Protein AF-A0A2W5Q1P0-F1 (afdb_monomer_lite)

Structure (mmCIF, N/CA/C/O backbone):
data_AF-A0A2W5Q1P0-F1
#
_entry.id   AF-A0A2W5Q1P0-F1
#
loop_
_atom_site.group_PDB
_atom_site.id
_atom_site.type_symbol
_atom_site.label_atom_id
_atom_site.label_alt_id
_atom_site.label_comp_id
_atom_site.label_asym_id
_atom_site.label_entity_id
_atom_site.label_seq_id
_atom_site.pdbx_PDB_ins_code
_atom_site.Cartn_x
_atom_site.Cartn_y
_atom_site.Cartn_z
_atom_site.occupancy
_atom_site.B_iso_or_equiv
_atom_site.auth_seq_id
_atom_site.auth_comp_id
_atom_site.auth_asym_id
_atom_site.auth_atom_id
_atom_site.pdbx_PDB_model_num
ATOM 1 N N . MET A 1 1 ? 20.334 -23.040 -29.587 1.00 63.19 1 MET A N 1
ATOM 2 C CA . MET A 1 1 ? 20.021 -21.808 -28.823 1.00 63.19 1 MET A CA 1
ATOM 3 C C . MET A 1 1 ? 21.221 -21.490 -27.947 1.00 63.19 1 MET A C 1
ATOM 5 O O . MET A 1 1 ? 21.899 -22.436 -27.563 1.00 63.19 1 MET A O 1
ATOM 9 N N . ASP A 1 2 ? 21.494 -20.220 -27.635 1.00 86.88 2 ASP A N 1
ATOM 10 C CA . ASP A 1 2 ? 22.466 -19.892 -26.579 1.00 86.88 2 ASP A CA 1
ATOM 11 C C . ASP A 1 2 ? 21.913 -20.345 -25.214 1.00 86.88 2 ASP A C 1
ATOM 13 O O . ASP A 1 2 ? 20.702 -20.318 -24.974 1.00 86.88 2 ASP A O 1
ATOM 17 N N . VAL A 1 3 ? 22.805 -20.753 -24.315 1.00 86.06 3 VAL A N 1
ATOM 18 C CA . VAL A 1 3 ? 22.493 -21.183 -22.946 1.00 86.06 3 VAL A CA 1
ATOM 19 C C . VAL A 1 3 ? 21.769 -20.065 -22.189 1.00 86.06 3 VAL A C 1
ATOM 21 O O . VAL A 1 3 ? 20.791 -20.323 -21.488 1.00 86.06 3 VAL A O 1
ATOM 24 N N . LYS A 1 4 ? 22.169 -18.802 -22.404 1.00 83.62 4 LYS A N 1
ATOM 25 C CA . LYS A 1 4 ? 21.506 -17.622 -21.819 1.00 83.62 4 LYS A CA 1
ATOM 26 C C . LYS A 1 4 ? 20.065 -17.471 -22.305 1.00 83.62 4 LYS A C 1
ATOM 28 O O . LYS A 1 4 ? 19.186 -17.164 -21.507 1.00 83.62 4 LYS A O 1
ATOM 33 N N . THR A 1 5 ? 19.805 -17.733 -23.588 1.00 86.56 5 THR A N 1
ATOM 34 C CA . THR A 1 5 ? 18.449 -17.734 -24.160 1.00 86.56 5 THR A CA 1
ATOM 35 C C . THR A 1 5 ? 17.591 -18.850 -23.559 1.00 86.56 5 THR A C 1
ATOM 37 O O . THR A 1 5 ? 16.416 -18.629 -23.279 1.00 86.56 5 THR A O 1
ATOM 40 N N . GLY A 1 6 ? 18.175 -20.028 -23.310 1.00 90.88 6 GLY A N 1
ATOM 41 C CA . GLY A 1 6 ? 17.503 -21.124 -22.604 1.00 90.88 6 GLY A CA 1
ATOM 42 C C . GLY A 1 6 ? 17.075 -20.732 -21.186 1.00 90.88 6 GLY A C 1
ATOM 43 O O . GLY A 1 6 ? 15.902 -20.867 -20.840 1.00 90.88 6 GLY A O 1
ATOM 44 N N . PHE A 1 7 ? 17.996 -20.171 -20.394 1.00 91.00 7 PHE A N 1
ATOM 45 C CA . PHE A 1 7 ? 17.685 -19.668 -19.050 1.00 91.00 7 PHE A CA 1
ATOM 46 C C . PHE A 1 7 ? 16.670 -18.518 -19.060 1.00 91.00 7 PHE A C 1
ATOM 48 O O . PHE A 1 7 ? 15.772 -18.508 -18.223 1.00 91.00 7 PHE A O 1
ATOM 55 N N . PHE A 1 8 ? 16.757 -17.591 -20.020 1.00 91.94 8 PHE A N 1
ATOM 56 C CA . PHE A 1 8 ? 15.789 -16.502 -20.166 1.00 91.94 8 PHE A CA 1
ATOM 57 C C . PHE A 1 8 ? 14.359 -17.037 -20.320 1.00 91.94 8 PHE A C 1
ATOM 59 O O . PHE A 1 8 ? 13.494 -16.681 -19.524 1.00 91.94 8 PHE A O 1
ATOM 66 N N . TYR A 1 9 ? 14.117 -17.946 -21.272 1.00 92.75 9 TYR A N 1
ATOM 67 C CA . TYR A 1 9 ? 12.781 -18.521 -21.457 1.00 92.75 9 TYR A CA 1
ATOM 68 C C . TYR A 1 9 ? 12.323 -19.344 -20.247 1.00 92.75 9 TYR A C 1
ATOM 70 O O . TYR A 1 9 ? 11.159 -19.238 -19.863 1.00 92.75 9 TYR A O 1
ATOM 78 N N . LEU A 1 10 ? 13.218 -20.108 -19.607 1.00 94.50 10 LEU A N 1
ATOM 79 C CA . LEU A 1 10 ? 12.902 -20.855 -18.386 1.00 94.50 10 LEU A CA 1
ATOM 80 C C . LEU A 1 10 ? 12.407 -19.923 -17.268 1.00 94.50 10 LEU A C 1
ATOM 82 O O . LEU A 1 10 ? 11.304 -20.115 -16.753 1.00 94.50 10 LEU A O 1
ATOM 86 N N . PHE A 1 11 ? 13.181 -18.889 -16.928 1.00 93.50 11 PHE A N 1
ATOM 87 C CA . PHE A 1 11 ? 12.814 -17.940 -15.876 1.00 93.50 11 PHE A CA 1
ATOM 88 C C . PHE A 1 11 ? 11.554 -17.146 -16.245 1.00 93.50 11 PHE A C 1
ATOM 90 O O . PHE A 1 11 ? 10.693 -16.951 -15.391 1.00 93.50 11 PHE A O 1
ATOM 97 N N . SER A 1 12 ? 11.382 -16.744 -17.512 1.00 92.44 12 SER A N 1
ATOM 98 C CA . SER A 1 12 ? 10.169 -16.057 -17.978 1.00 92.44 12 SER A CA 1
ATOM 99 C C . SER A 1 12 ? 8.909 -16.922 -17.869 1.00 92.44 12 SER A C 1
ATOM 101 O O . SER A 1 12 ? 7.874 -16.422 -17.431 1.00 92.44 12 SER A O 1
ATOM 103 N N . VAL A 1 13 ? 8.971 -18.215 -18.210 1.00 96.12 13 VAL A N 1
ATOM 104 C CA . VAL A 1 13 ? 7.826 -19.135 -18.073 1.00 96.12 13 VAL A CA 1
ATOM 105 C C . VAL A 1 13 ? 7.463 -19.344 -16.600 1.00 96.12 13 VAL A C 1
ATOM 107 O O . VAL A 1 13 ? 6.285 -19.262 -16.246 1.00 96.12 13 VAL A O 1
ATOM 110 N N . VAL A 1 14 ? 8.454 -19.542 -15.722 1.00 96.69 14 VAL A N 1
ATOM 111 C CA . VAL A 1 14 ? 8.213 -19.681 -14.273 1.00 96.69 14 VAL A CA 1
ATOM 112 C C . VAL A 1 14 ? 7.676 -18.375 -13.672 1.00 96.69 14 VAL A C 1
ATOM 114 O O . VAL A 1 14 ? 6.768 -18.425 -12.845 1.00 96.69 14 VAL A O 1
ATOM 117 N N . LEU A 1 15 ? 8.159 -17.209 -14.118 1.00 94.81 15 LEU A N 1
ATOM 118 C CA . LEU A 1 15 ? 7.670 -15.889 -13.698 1.00 94.81 15 LEU A CA 1
ATOM 119 C C . LEU A 1 15 ? 6.199 -15.681 -14.082 1.00 94.81 15 LEU A C 1
ATOM 121 O O . LEU A 1 15 ? 5.402 -15.292 -13.231 1.00 94.81 15 LEU A O 1
ATOM 125 N N . LEU A 1 16 ? 5.822 -15.975 -15.332 1.00 94.75 16 LEU A N 1
ATOM 126 C CA . LEU A 1 16 ? 4.437 -15.852 -15.802 1.00 94.75 16 LEU A CA 1
ATOM 127 C C . LEU A 1 16 ? 3.496 -16.815 -15.064 1.00 94.75 16 LEU A C 1
ATOM 129 O O . LEU A 1 16 ? 2.418 -16.408 -14.627 1.00 94.75 16 LEU A O 1
ATOM 133 N N . PHE A 1 17 ? 3.919 -18.067 -14.857 1.00 95.88 17 PHE A N 1
ATOM 134 C CA . PHE A 1 17 ? 3.173 -19.034 -14.048 1.00 95.88 17 PHE A CA 1
ATOM 135 C C . PHE A 1 17 ? 2.996 -18.549 -12.602 1.00 95.88 17 PHE A C 1
ATOM 137 O O . PHE A 1 17 ? 1.886 -18.588 -12.069 1.00 95.88 17 PHE A O 1
ATOM 144 N N . ALA A 1 18 ? 4.065 -18.051 -11.977 1.00 95.19 18 ALA A N 1
ATOM 145 C CA . ALA A 1 18 ? 4.029 -17.521 -10.622 1.00 95.19 18 ALA A CA 1
ATOM 146 C C . ALA A 1 18 ? 3.073 -16.321 -10.517 1.00 95.19 18 ALA A C 1
ATOM 148 O O . ALA A 1 18 ? 2.164 -16.350 -9.693 1.00 95.19 18 ALA A O 1
ATOM 149 N N . ALA A 1 19 ? 3.190 -15.325 -11.401 1.00 93.62 19 ALA A N 1
ATOM 150 C CA . ALA A 1 19 ? 2.313 -14.151 -11.435 1.00 93.62 19 ALA A CA 1
ATOM 151 C C . ALA A 1 19 ? 0.826 -14.521 -11.618 1.00 93.62 19 ALA A C 1
ATOM 153 O O . ALA A 1 19 ? -0.036 -14.018 -10.896 1.00 93.62 19 ALA A O 1
ATOM 154 N N . PHE A 1 20 ? 0.515 -15.466 -12.512 1.00 93.38 20 PHE A N 1
ATOM 155 C CA . PHE A 1 20 ? -0.842 -16.003 -12.667 1.00 93.38 20 PHE A CA 1
ATOM 156 C C . PHE A 1 20 ? -1.343 -16.703 -11.390 1.00 93.38 20 PHE A C 1
ATOM 158 O O . PHE A 1 20 ? -2.510 -16.566 -11.003 1.00 93.38 20 PHE A O 1
ATOM 165 N N . ARG A 1 21 ? -0.464 -17.431 -10.693 1.00 92.12 21 ARG A N 1
ATOM 166 C CA . ARG A 1 21 ? -0.780 -18.120 -9.434 1.00 92.12 21 ARG A CA 1
ATOM 167 C C . ARG A 1 21 ? -0.941 -17.185 -8.234 1.00 92.12 21 ARG A C 1
ATOM 169 O O . ARG A 1 21 ? -1.738 -17.520 -7.362 1.00 92.12 21 ARG A O 1
ATOM 176 N N . VAL A 1 22 ? -0.306 -16.007 -8.212 1.00 92.56 22 VAL A N 1
ATOM 177 C CA . VAL A 1 22 ? -0.589 -14.952 -7.212 1.00 92.56 22 VAL A CA 1
ATOM 178 C C . VAL A 1 22 ? -2.067 -14.555 -7.261 1.00 92.56 22 VAL A C 1
ATOM 180 O O . VAL A 1 22 ? -2.744 -14.558 -6.238 1.00 92.56 22 VAL A O 1
ATOM 183 N N . ILE A 1 23 ? -2.586 -14.264 -8.458 1.00 88.38 23 ILE A N 1
ATOM 184 C CA . ILE A 1 23 ? -3.954 -13.754 -8.652 1.00 88.38 23 ILE A CA 1
ATOM 185 C C . ILE A 1 23 ? -5.007 -14.859 -8.444 1.00 88.38 23 ILE A C 1
ATOM 187 O O . ILE A 1 23 ? -6.082 -14.615 -7.890 1.00 88.38 23 ILE A O 1
ATOM 191 N N . THR A 1 24 ? -4.706 -16.088 -8.878 1.00 86.75 24 THR A N 1
ATOM 192 C CA . THR A 1 24 ? -5.651 -17.223 -8.849 1.00 86.75 24 THR A CA 1
ATOM 193 C C . THR A 1 24 ? -5.635 -18.045 -7.556 1.00 86.75 24 THR A C 1
ATOM 195 O O . THR A 1 24 ? -6.496 -18.910 -7.374 1.00 86.75 24 THR A O 1
ATOM 198 N N . ALA A 1 25 ? -4.708 -17.788 -6.628 1.00 87.19 25 ALA A N 1
ATOM 199 C CA . ALA A 1 25 ? -4.701 -18.433 -5.316 1.00 87.19 25 ALA A CA 1
ATOM 200 C C . ALA A 1 25 ? -5.979 -18.129 -4.499 1.00 87.19 25 ALA A C 1
ATOM 202 O O . ALA A 1 25 ? -6.625 -17.087 -4.654 1.00 87.19 25 ALA A O 1
ATOM 203 N N . ARG A 1 26 ? -6.355 -19.060 -3.611 1.00 82.88 26 ARG A N 1
ATOM 204 C CA . ARG A 1 26 ? -7.436 -18.876 -2.621 1.00 82.88 26 ARG A CA 1
ATOM 205 C C . ARG A 1 26 ? -6.889 -18.511 -1.244 1.00 82.88 26 ARG A C 1
ATOM 207 O O . ARG A 1 26 ? -7.309 -17.516 -0.676 1.00 82.88 26 ARG A O 1
ATOM 214 N N . ASN A 1 27 ? -5.911 -19.272 -0.755 1.00 85.50 27 ASN A N 1
ATOM 215 C CA . ASN A 1 27 ? -5.189 -18.956 0.474 1.00 85.50 27 ASN A CA 1
ATOM 216 C C . ASN A 1 27 ? -4.192 -17.797 0.213 1.00 85.50 27 ASN A C 1
ATOM 218 O O . ASN A 1 27 ? -3.387 -17.913 -0.722 1.00 85.50 27 ASN A O 1
ATOM 222 N N . PRO A 1 28 ? -4.205 -16.709 1.011 1.00 87.56 28 PRO A N 1
ATOM 223 C CA . PRO A 1 28 ? -3.326 -15.562 0.797 1.00 87.56 28 PRO A CA 1
ATOM 224 C C . PRO A 1 28 ? -1.844 -15.890 1.042 1.00 87.56 28 PRO A C 1
ATOM 226 O O . PRO A 1 28 ? -0.995 -15.380 0.317 1.00 87.56 28 PRO A O 1
ATOM 229 N N . VAL A 1 29 ? -1.506 -16.806 1.959 1.00 89.75 29 VAL A N 1
ATOM 230 C CA . VAL A 1 29 ? -0.121 -17.269 2.180 1.00 89.75 29 VAL A CA 1
ATOM 231 C C . VAL A 1 29 ? 0.447 -17.892 0.901 1.00 89.75 29 VAL A C 1
ATOM 233 O O . VAL A 1 29 ? 1.579 -17.607 0.516 1.00 89.75 29 VAL A O 1
ATOM 236 N N . HIS A 1 30 ? -0.347 -18.687 0.173 1.00 90.06 30 HIS A N 1
ATOM 237 C CA . HIS A 1 30 ? 0.081 -19.222 -1.123 1.00 90.06 30 HIS A CA 1
ATOM 238 C C . HIS A 1 30 ? 0.265 -18.122 -2.177 1.00 90.06 30 HIS A C 1
ATOM 240 O O . HIS A 1 30 ? 1.216 -18.198 -2.952 1.00 90.06 30 HIS A O 1
ATOM 246 N N . ALA A 1 31 ? -0.581 -17.085 -2.193 1.00 90.56 31 ALA A N 1
ATOM 247 C CA . ALA A 1 31 ? -0.390 -15.937 -3.082 1.00 90.56 31 ALA A CA 1
ATOM 248 C C . ALA A 1 31 ? 0.955 -15.233 -2.813 1.00 90.56 31 ALA A C 1
ATOM 250 O O . ALA A 1 31 ? 1.693 -14.945 -3.753 1.00 90.56 31 ALA A O 1
ATOM 251 N N . VAL A 1 32 ? 1.319 -15.038 -1.539 1.00 91.56 32 VAL A N 1
ATOM 252 C CA . VAL A 1 32 ? 2.606 -14.443 -1.132 1.00 91.56 32 VAL A CA 1
ATOM 253 C C . VAL A 1 32 ? 3.796 -15.326 -1.520 1.00 91.56 32 VAL A C 1
ATOM 255 O O . VAL A 1 32 ? 4.790 -14.815 -2.031 1.00 91.56 32 VAL A O 1
ATOM 258 N N . LEU A 1 33 ? 3.694 -16.650 -1.367 1.00 92.62 33 LEU A N 1
ATOM 259 C CA . LEU A 1 33 ? 4.751 -17.582 -1.787 1.00 92.62 33 LEU A CA 1
ATOM 260 C C . LEU A 1 33 ? 4.956 -17.593 -3.314 1.00 92.62 33 LEU A C 1
ATOM 262 O O . LEU A 1 33 ? 6.095 -17.634 -3.780 1.00 92.62 33 LEU A O 1
ATOM 266 N N . TYR A 1 34 ? 3.887 -17.485 -4.111 1.00 94.50 34 TYR A N 1
ATOM 267 C CA . TYR A 1 34 ? 4.022 -17.311 -5.562 1.00 94.50 34 TYR A CA 1
ATOM 268 C C . TYR A 1 34 ? 4.575 -15.926 -5.941 1.00 94.50 34 TYR A C 1
ATOM 270 O O . TYR A 1 34 ? 5.326 -15.822 -6.907 1.00 94.50 34 TYR A O 1
ATOM 278 N N . LEU A 1 35 ? 4.281 -14.874 -5.171 1.00 93.06 35 LEU A N 1
ATOM 279 C CA . LEU A 1 35 ? 4.831 -13.533 -5.398 1.00 93.06 35 LEU A CA 1
ATOM 280 C C . LEU A 1 35 ? 6.339 -13.489 -5.094 1.00 93.06 35 LEU A C 1
ATOM 282 O O . LEU A 1 35 ? 7.117 -12.937 -5.870 1.00 93.06 35 LEU A O 1
ATOM 286 N N . MET A 1 36 ? 6.759 -14.160 -4.019 1.00 94.25 36 MET A N 1
ATOM 287 C CA . MET A 1 36 ? 8.161 -14.415 -3.684 1.00 94.25 36 MET A CA 1
ATOM 288 C C . MET A 1 36 ? 8.877 -15.168 -4.823 1.00 94.25 36 MET A C 1
ATOM 290 O O . MET A 1 36 ? 9.940 -14.742 -5.277 1.00 94.25 36 MET A O 1
ATOM 294 N N . LEU A 1 37 ? 8.268 -16.226 -5.372 1.00 94.81 37 LEU A N 1
ATOM 295 C CA . LEU A 1 37 ? 8.815 -16.923 -6.542 1.00 94.81 37 LEU A CA 1
ATOM 296 C C . LEU A 1 37 ? 8.944 -15.993 -7.765 1.00 94.81 37 LEU A C 1
ATOM 298 O O . LEU A 1 37 ? 9.990 -15.989 -8.412 1.00 94.81 37 LEU A O 1
ATOM 302 N N . ALA A 1 38 ? 7.929 -15.174 -8.058 1.00 94.94 38 ALA A N 1
ATOM 303 C CA . ALA A 1 38 ? 7.949 -14.241 -9.187 1.00 94.94 38 ALA A CA 1
ATOM 304 C C . ALA A 1 38 ? 9.081 -13.201 -9.075 1.00 94.94 38 ALA A C 1
ATOM 306 O O . ALA A 1 38 ? 9.814 -12.996 -10.044 1.00 94.94 38 ALA A O 1
ATOM 307 N N . PHE A 1 39 ? 9.289 -12.602 -7.895 1.00 94.31 39 PHE A N 1
ATOM 308 C CA . PHE A 1 39 ? 10.410 -11.680 -7.658 1.00 94.31 39 PHE A CA 1
ATOM 309 C C . PHE A 1 39 ? 11.779 -12.366 -7.770 1.00 94.31 39 PHE A C 1
ATOM 311 O O . PHE A 1 39 ? 12.711 -11.781 -8.321 1.00 94.31 39 PHE A O 1
ATOM 318 N N . SER A 1 40 ? 11.901 -13.620 -7.319 1.00 94.44 40 SER A N 1
ATOM 319 C CA . SER A 1 40 ? 13.122 -14.416 -7.498 1.00 94.44 40 SER A CA 1
ATOM 320 C C . SER A 1 40 ? 13.441 -14.660 -8.983 1.00 94.44 40 SER A C 1
ATOM 322 O O . SER A 1 40 ? 14.583 -14.466 -9.401 1.00 94.44 40 SER A O 1
ATOM 324 N N . GLN A 1 41 ? 12.440 -14.997 -9.808 1.00 95.56 41 GLN A N 1
ATOM 325 C CA . GLN A 1 41 ? 12.645 -15.140 -11.257 1.00 95.56 41 GLN A CA 1
ATOM 326 C C . GLN A 1 41 ? 12.958 -13.799 -11.937 1.00 95.56 41 GLN A C 1
ATOM 328 O O . GLN A 1 41 ? 13.806 -13.748 -12.825 1.00 95.56 41 GLN A O 1
ATOM 333 N N . ALA A 1 42 ? 12.325 -1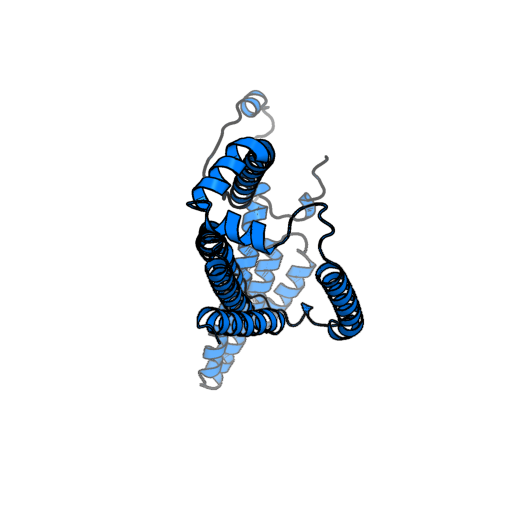2.701 -11.508 1.00 93.69 42 ALA A N 1
ATOM 334 C CA . ALA A 1 42 ? 12.608 -11.366 -12.036 1.00 93.69 42 ALA A CA 1
ATOM 335 C C . ALA A 1 42 ? 14.066 -10.947 -11.776 1.00 93.69 42 ALA A C 1
ATOM 337 O O . ALA A 1 42 ? 14.737 -10.472 -12.691 1.00 93.69 42 ALA A O 1
ATOM 338 N N . ALA A 1 43 ? 14.592 -11.210 -10.574 1.00 93.12 43 ALA A N 1
ATOM 339 C CA . ALA A 1 43 ? 16.002 -10.989 -10.256 1.00 93.12 43 ALA A CA 1
ATOM 340 C C . ALA A 1 43 ? 16.941 -11.842 -11.132 1.00 93.12 43 ALA A C 1
ATOM 342 O O . ALA A 1 43 ? 17.954 -11.336 -11.613 1.00 93.12 43 ALA A O 1
ATOM 343 N N . ALA A 1 44 ? 16.591 -13.104 -11.406 1.00 91.31 44 ALA A N 1
ATOM 344 C CA . ALA A 1 44 ? 17.369 -13.966 -12.299 1.00 91.31 44 ALA A CA 1
ATOM 345 C C . ALA A 1 44 ? 17.390 -13.445 -13.754 1.00 91.31 44 ALA A C 1
ATOM 347 O O . ALA A 1 44 ? 18.444 -13.432 -14.391 1.00 91.31 44 ALA A O 1
ATOM 348 N N . VAL A 1 45 ? 16.261 -12.935 -14.263 1.00 89.19 45 VAL A N 1
ATOM 349 C CA . VAL A 1 45 ? 16.189 -12.268 -15.579 1.00 89.19 45 VAL A CA 1
ATOM 350 C C . VAL A 1 45 ? 17.016 -10.975 -15.596 1.00 89.19 45 VAL A C 1
ATOM 352 O O . VAL A 1 45 ? 17.745 -10.732 -16.554 1.00 89.19 45 VAL A O 1
ATOM 355 N N . TRP A 1 46 ? 16.973 -10.162 -14.538 1.00 88.31 46 TRP A N 1
ATOM 356 C CA . TRP A 1 46 ? 17.797 -8.950 -14.426 1.00 88.31 46 TRP A CA 1
ATOM 357 C C . TRP A 1 46 ? 19.302 -9.258 -14.377 1.00 88.31 46 TRP A C 1
ATOM 359 O O . TRP A 1 46 ? 20.093 -8.537 -14.985 1.00 88.31 46 TRP A O 1
ATOM 369 N N . LEU A 1 47 ? 19.705 -10.361 -13.740 1.00 87.19 47 LEU A N 1
ATOM 370 C CA . LEU A 1 47 ? 21.092 -10.833 -13.734 1.00 87.19 47 LEU A CA 1
ATOM 371 C C . LEU A 1 47 ? 21.546 -11.241 -15.150 1.00 87.19 47 LEU A C 1
ATOM 373 O O . LEU A 1 47 ? 22.606 -10.805 -15.597 1.00 87.19 47 LEU A O 1
ATOM 377 N N . LEU A 1 48 ? 20.713 -11.966 -15.913 1.00 84.81 48 LEU A N 1
ATOM 378 C CA . LEU A 1 48 ? 20.980 -12.264 -17.334 1.00 84.81 48 LEU A CA 1
ATOM 379 C C . LEU A 1 48 ? 21.151 -10.995 -18.195 1.00 84.81 48 LEU A C 1
ATOM 381 O O . LEU A 1 48 ? 21.924 -11.007 -19.153 1.00 84.81 48 LEU A O 1
ATOM 385 N N . LEU A 1 49 ? 20.475 -9.899 -17.836 1.00 83.75 49 LEU A N 1
ATOM 386 C CA . LEU A 1 49 ? 20.584 -8.581 -18.477 1.00 83.75 49 LEU A CA 1
ATOM 387 C C . LEU A 1 49 ? 21.769 -7.729 -17.963 1.00 83.75 49 LEU A C 1
ATOM 389 O O . LEU A 1 49 ? 21.861 -6.553 -18.309 1.00 83.75 49 LEU A O 1
ATOM 393 N N . LYS A 1 50 ? 22.680 -8.289 -17.149 1.00 81.94 50 LYS A N 1
ATOM 394 C CA . LYS A 1 50 ? 23.794 -7.585 -16.469 1.00 81.94 50 LYS A CA 1
ATOM 395 C C . LYS A 1 50 ? 23.365 -6.456 -15.512 1.00 81.94 50 LYS A C 1
ATOM 397 O O . LYS A 1 50 ? 24.180 -5.614 -15.125 1.00 81.94 50 LYS A O 1
ATOM 402 N N . ALA A 1 51 ? 22.109 -6.435 -15.068 1.00 82.50 51 ALA A N 1
ATOM 403 C CA . ALA A 1 51 ? 21.608 -5.489 -14.068 1.00 82.50 51 ALA A CA 1
ATOM 404 C C . ALA A 1 51 ? 21.928 -5.966 -12.633 1.00 82.50 51 ALA A C 1
ATOM 406 O O . ALA A 1 51 ? 21.056 -6.021 -11.770 1.00 82.50 51 ALA A O 1
ATOM 407 N N . GLU A 1 52 ? 23.190 -6.340 -12.391 1.00 84.88 52 GLU A N 1
ATOM 408 C CA . GLU A 1 52 ? 23.674 -7.064 -11.202 1.00 84.88 52 GLU A CA 1
ATOM 409 C C . GLU A 1 52 ? 23.251 -6.408 -9.880 1.00 84.88 52 GLU A C 1
ATOM 411 O O . GLU A 1 52 ? 22.655 -7.059 -9.022 1.00 84.88 52 GLU A O 1
ATOM 416 N N . PHE A 1 53 ? 23.495 -5.100 -9.734 1.00 85.75 53 PHE A N 1
ATOM 417 C CA . PHE A 1 53 ? 23.134 -4.352 -8.528 1.00 85.75 53 PHE A CA 1
ATOM 418 C C . PHE A 1 53 ? 21.619 -4.334 -8.286 1.00 85.75 53 PHE A C 1
ATOM 420 O O . PHE A 1 53 ? 21.176 -4.566 -7.163 1.00 85.75 53 PHE A O 1
ATOM 427 N N . LEU A 1 54 ? 20.815 -4.117 -9.336 1.00 85.81 54 LEU A N 1
ATOM 428 C CA . LEU A 1 54 ? 19.352 -4.109 -9.231 1.00 85.81 54 LEU A CA 1
ATOM 429 C C . LEU A 1 54 ? 18.809 -5.504 -8.904 1.00 85.81 54 LEU A C 1
ATOM 431 O O . LEU A 1 54 ? 17.895 -5.617 -8.093 1.00 85.81 54 LEU A O 1
ATOM 435 N N . ALA A 1 55 ? 19.373 -6.563 -9.491 1.00 88.19 55 ALA A N 1
ATOM 436 C CA . ALA A 1 55 ? 18.991 -7.944 -9.202 1.00 88.19 55 ALA A CA 1
ATOM 437 C C . ALA A 1 55 ? 19.243 -8.303 -7.726 1.00 88.19 55 ALA A C 1
ATOM 439 O O . ALA A 1 55 ? 18.361 -8.848 -7.060 1.00 88.19 55 ALA A O 1
ATOM 440 N N . ILE A 1 56 ? 20.412 -7.938 -7.189 1.00 90.38 56 ILE A N 1
ATOM 441 C CA . ILE A 1 56 ? 20.759 -8.161 -5.778 1.00 90.38 56 ILE A CA 1
ATOM 442 C C . ILE A 1 56 ? 19.882 -7.299 -4.855 1.00 90.38 56 ILE A C 1
ATOM 444 O O . ILE A 1 56 ? 19.365 -7.806 -3.861 1.00 90.38 56 ILE A O 1
ATOM 448 N N . ALA A 1 57 ? 19.652 -6.025 -5.191 1.00 89.38 57 ALA A N 1
ATOM 449 C CA . ALA A 1 57 ? 18.793 -5.131 -4.414 1.00 89.38 57 ALA A CA 1
ATOM 450 C C . ALA A 1 57 ? 17.320 -5.586 -4.396 1.00 89.38 57 ALA A C 1
ATOM 452 O O . ALA A 1 57 ? 16.662 -5.486 -3.360 1.00 89.38 57 ALA A O 1
ATOM 453 N N . LEU A 1 58 ? 16.812 -6.138 -5.504 1.00 91.19 58 LEU A N 1
ATOM 454 C CA . LEU A 1 58 ? 15.472 -6.722 -5.589 1.00 91.19 58 LEU A CA 1
ATOM 455 C C . LEU A 1 58 ? 15.327 -7.915 -4.630 1.00 91.19 58 LEU A C 1
ATOM 457 O O . LEU A 1 58 ? 14.340 -8.001 -3.900 1.00 91.19 58 LEU A O 1
ATOM 461 N N . VAL A 1 59 ? 16.331 -8.796 -4.563 1.00 92.56 59 VAL A N 1
ATOM 462 C CA . VAL A 1 59 ? 16.339 -9.903 -3.593 1.00 92.56 59 VAL A CA 1
ATOM 463 C C . VAL A 1 59 ? 16.458 -9.379 -2.158 1.00 92.56 59 VAL A C 1
ATOM 465 O O . VAL A 1 59 ? 15.653 -9.744 -1.308 1.00 92.56 59 VAL A O 1
ATOM 468 N N . LEU A 1 60 ? 17.413 -8.496 -1.864 1.00 92.56 60 LEU A N 1
ATOM 469 C CA . LEU A 1 60 ? 17.663 -8.038 -0.494 1.00 92.56 60 LEU A CA 1
ATOM 470 C C . LEU A 1 60 ? 16.478 -7.243 0.080 1.00 92.56 60 LEU A C 1
ATOM 472 O O . LEU A 1 60 ? 16.028 -7.522 1.191 1.00 92.56 60 LEU A O 1
ATOM 476 N N . VAL A 1 61 ? 15.949 -6.274 -0.673 1.00 92.62 61 VAL A N 1
ATOM 477 C CA . VAL A 1 61 ? 14.914 -5.353 -0.179 1.00 92.62 61 VAL A CA 1
ATOM 478 C C . VAL A 1 61 ? 13.513 -5.940 -0.344 1.00 92.62 61 VAL A C 1
ATOM 480 O O . VAL A 1 61 ? 12.787 -6.058 0.644 1.00 92.62 61 VAL A O 1
ATOM 483 N N . TYR A 1 62 ? 13.115 -6.336 -1.558 1.00 90.19 62 TYR A N 1
ATOM 484 C CA . TYR A 1 62 ? 11.752 -6.833 -1.777 1.00 90.19 62 TYR A CA 1
ATOM 485 C C . TYR A 1 62 ? 11.584 -8.244 -1.218 1.00 90.19 62 TYR A C 1
ATOM 487 O O . TYR A 1 62 ? 10.685 -8.456 -0.408 1.00 90.19 62 TYR A O 1
ATOM 495 N N . LEU A 1 63 ? 12.445 -9.196 -1.594 1.00 89.69 63 LEU A N 1
ATOM 496 C CA . LEU A 1 63 ? 12.318 -10.581 -1.122 1.00 89.69 63 LEU A CA 1
ATOM 497 C C . LEU A 1 63 ? 12.624 -10.709 0.379 1.00 89.69 63 LEU A C 1
ATOM 499 O O . LEU A 1 63 ? 11.876 -11.369 1.095 1.00 89.69 63 LEU A O 1
ATOM 503 N N . GLY A 1 64 ? 13.704 -10.070 0.840 1.00 87.94 64 GLY A N 1
ATOM 504 C CA . GLY A 1 64 ? 14.200 -10.174 2.212 1.00 87.94 64 GLY A CA 1
ATOM 505 C C . GLY A 1 64 ? 13.396 -9.377 3.239 1.00 87.94 64 GLY A C 1
ATOM 506 O O . GLY A 1 64 ? 12.986 -9.941 4.249 1.00 87.94 64 GLY A O 1
ATOM 507 N N . ALA A 1 65 ? 13.154 -8.082 3.007 1.00 87.94 65 ALA A N 1
ATOM 508 C CA . ALA A 1 65 ? 12.457 -7.236 3.981 1.00 87.94 65 ALA A CA 1
ATOM 509 C C . ALA A 1 65 ? 10.938 -7.179 3.741 1.00 87.94 65 ALA A C 1
ATOM 511 O O . ALA A 1 65 ? 10.154 -7.511 4.632 1.00 87.94 65 ALA A O 1
ATOM 512 N N . VAL A 1 66 ? 10.504 -6.772 2.542 1.00 91.56 66 VAL A N 1
ATOM 513 C CA . VAL A 1 66 ? 9.085 -6.454 2.288 1.00 91.56 66 VAL A CA 1
ATOM 514 C C . VAL A 1 66 ? 8.211 -7.711 2.238 1.00 91.56 66 VAL A C 1
ATOM 516 O O . VAL A 1 66 ? 7.174 -7.756 2.897 1.00 91.56 66 VAL A O 1
ATOM 519 N N . MET A 1 67 ? 8.615 -8.752 1.503 1.00 88.88 67 MET A N 1
ATOM 520 C CA . MET A 1 67 ? 7.830 -9.989 1.379 1.00 88.88 67 MET A CA 1
ATOM 521 C C . MET A 1 67 ? 7.795 -10.801 2.679 1.00 88.88 67 MET A C 1
ATOM 523 O O . MET A 1 67 ? 6.770 -11.413 2.967 1.00 88.88 67 MET A O 1
ATOM 527 N N . VAL A 1 68 ? 8.854 -10.773 3.497 1.00 89.38 68 VAL A N 1
ATOM 528 C CA . VAL A 1 68 ? 8.857 -11.427 4.819 1.00 89.38 68 VAL A CA 1
ATOM 529 C C . VAL A 1 68 ? 7.939 -10.694 5.799 1.00 89.38 68 VAL A C 1
ATOM 531 O O . VAL A 1 68 ? 7.133 -11.342 6.466 1.00 89.38 68 VAL A O 1
ATOM 534 N N . LEU A 1 69 ? 7.977 -9.355 5.843 1.00 86.19 69 LEU A N 1
ATOM 535 C CA . LEU A 1 69 ? 7.018 -8.562 6.623 1.00 86.19 69 LEU A CA 1
ATOM 536 C C . LEU A 1 69 ? 5.573 -8.856 6.190 1.00 86.19 69 LEU A C 1
ATOM 538 O O . LEU A 1 69 ? 4.699 -9.061 7.032 1.00 86.19 69 LEU A O 1
ATOM 542 N N . PHE A 1 70 ? 5.327 -8.918 4.881 1.00 81.31 70 PHE A N 1
ATOM 543 C CA . PHE A 1 70 ? 4.003 -9.206 4.337 1.00 81.31 70 PHE A CA 1
ATOM 544 C C . PHE A 1 70 ? 3.542 -10.639 4.660 1.00 81.31 70 PHE A C 1
ATOM 546 O O . PHE A 1 70 ? 2.378 -10.832 4.998 1.00 81.31 70 PHE A O 1
ATOM 553 N N . LEU A 1 71 ? 4.447 -11.627 4.655 1.00 84.88 71 LEU A N 1
ATOM 554 C CA . LEU A 1 71 ? 4.168 -12.996 5.107 1.00 84.88 71 LEU A CA 1
ATOM 555 C C . LEU A 1 71 ? 3.782 -13.018 6.593 1.00 84.88 71 LEU A C 1
ATOM 557 O O . LEU A 1 71 ? 2.753 -13.599 6.927 1.00 84.88 71 LEU A O 1
ATOM 561 N N . PHE A 1 72 ? 4.527 -12.337 7.474 1.00 86.62 72 PHE A N 1
ATOM 562 C CA . PHE A 1 72 ? 4.161 -12.224 8.893 1.00 86.62 72 PHE A CA 1
ATOM 563 C C . PHE A 1 72 ? 2.767 -11.613 9.091 1.00 86.62 72 PHE A C 1
ATOM 565 O O . PHE A 1 72 ? 1.973 -12.152 9.858 1.00 86.62 72 PHE A O 1
ATOM 572 N N . VAL A 1 73 ? 2.438 -10.529 8.379 1.00 85.56 73 VAL A N 1
ATOM 573 C CA . VAL A 1 73 ? 1.114 -9.886 8.462 1.00 85.56 73 VAL A CA 1
ATOM 574 C C . VAL A 1 73 ? 0.005 -10.812 7.949 1.00 85.56 73 VAL A C 1
ATOM 576 O O . VAL A 1 73 ? -1.008 -10.972 8.624 1.00 85.56 73 VAL A O 1
ATOM 579 N N . VAL A 1 74 ? 0.203 -11.466 6.802 1.00 84.69 74 VAL A N 1
ATOM 580 C CA . VAL A 1 74 ? -0.769 -12.392 6.186 1.00 84.69 74 VAL A CA 1
ATOM 581 C C . VAL A 1 74 ? -0.922 -13.710 6.960 1.00 84.69 74 VAL A C 1
ATOM 583 O O . VAL A 1 74 ? -1.949 -14.366 6.844 1.00 84.69 74 VAL A O 1
ATOM 586 N N . MET A 1 75 ? 0.070 -14.105 7.759 1.00 84.81 75 MET A N 1
ATOM 587 C CA . MET A 1 75 ? -0.009 -15.279 8.637 1.00 84.81 75 MET A CA 1
ATOM 588 C C . MET A 1 75 ? -0.600 -14.946 10.018 1.00 84.81 75 MET A C 1
ATOM 590 O O . MET A 1 75 ? -1.176 -15.818 10.662 1.00 84.81 75 MET A O 1
ATOM 594 N N . MET A 1 76 ? -0.472 -13.697 10.479 1.00 79.50 76 MET A N 1
ATOM 595 C CA . MET A 1 76 ? -1.079 -13.208 11.725 1.00 79.50 76 MET A CA 1
ATOM 596 C C . MET A 1 76 ? -2.557 -12.810 11.549 1.00 79.50 76 MET A C 1
ATOM 598 O O . MET A 1 76 ? -3.311 -12.809 12.519 1.00 79.50 76 MET A O 1
ATOM 602 N N . LEU A 1 77 ? -2.971 -12.461 10.327 1.00 74.56 77 LEU A N 1
ATOM 603 C CA . LEU A 1 77 ? -4.347 -12.110 9.975 1.00 74.56 77 LEU A CA 1
ATOM 604 C C . LEU A 1 77 ? -4.971 -13.224 9.125 1.00 74.56 77 LEU A C 1
ATOM 606 O O . LEU A 1 77 ? -4.635 -13.361 7.950 1.00 74.56 77 LEU A O 1
ATOM 610 N N . ASP A 1 78 ? -5.916 -13.981 9.685 1.00 68.50 78 ASP A N 1
ATOM 611 C CA . ASP A 1 78 ? -6.678 -14.980 8.923 1.00 68.50 78 ASP A CA 1
ATOM 612 C C . ASP A 1 78 ? -7.712 -14.292 8.008 1.00 68.50 78 ASP A C 1
ATOM 614 O O . ASP A 1 78 ? -8.846 -13.990 8.388 1.00 68.50 78 ASP A O 1
ATOM 618 N N . LEU A 1 79 ? -7.268 -13.939 6.798 1.00 66.50 79 LEU A N 1
ATOM 619 C CA . LEU A 1 79 ? -8.042 -13.172 5.824 1.00 66.50 79 LEU A CA 1
ATOM 620 C C . LEU A 1 79 ? -8.903 -14.089 4.944 1.00 66.50 79 LEU A C 1
ATOM 622 O O . LEU A 1 79 ? -8.460 -14.566 3.896 1.00 66.50 79 LEU A O 1
ATOM 626 N N . ASN A 1 80 ? -10.173 -14.265 5.315 1.00 67.06 80 ASN A N 1
ATOM 627 C CA . ASN A 1 80 ? -11.162 -14.911 4.450 1.00 67.06 80 ASN A CA 1
ATOM 628 C C . ASN A 1 80 ? -11.531 -14.003 3.254 1.00 67.06 80 ASN A C 1
ATOM 630 O O . ASN A 1 80 ? -12.251 -13.013 3.398 1.00 67.06 80 ASN A O 1
ATOM 634 N N . ILE A 1 81 ? -11.036 -14.357 2.063 1.00 66.31 81 ILE A N 1
ATOM 635 C CA . ILE A 1 81 ? -11.178 -13.576 0.819 1.00 66.31 81 ILE A CA 1
ATOM 636 C C . ILE A 1 81 ? -12.446 -13.940 0.015 1.00 66.31 81 ILE A C 1
ATOM 638 O O . ILE A 1 81 ? -12.746 -13.295 -0.992 1.00 66.31 81 ILE A O 1
ATOM 642 N N . ASP A 1 82 ? -13.204 -14.968 0.408 1.00 66.81 82 ASP A N 1
ATOM 643 C CA . ASP A 1 82 ? -14.310 -15.479 -0.418 1.00 66.81 82 ASP A CA 1
ATOM 644 C C . ASP A 1 82 ? -15.535 -14.542 -0.422 1.00 66.81 82 ASP A C 1
ATOM 646 O O . ASP A 1 82 ? -16.287 -14.501 -1.399 1.00 66.81 82 ASP A O 1
ATOM 650 N N . SER A 1 83 ? -15.688 -13.699 0.606 1.00 64.06 83 SER A N 1
ATOM 651 C CA . SER A 1 83 ? -16.655 -12.590 0.626 1.00 64.06 83 SER A CA 1
ATOM 652 C C . SER A 1 83 ? -16.295 -11.485 -0.380 1.00 64.06 83 SER A C 1
ATOM 654 O O . SER A 1 83 ? -17.156 -11.017 -1.124 1.00 64.06 83 SER A O 1
ATOM 656 N N . LEU A 1 84 ? -15.011 -11.119 -0.471 1.00 61.28 84 LEU A N 1
ATOM 657 C CA . LEU A 1 84 ? -14.496 -10.055 -1.347 1.00 61.28 84 LEU A CA 1
ATOM 658 C C . LEU A 1 84 ? -14.539 -10.412 -2.843 1.00 61.28 84 LEU A C 1
ATOM 660 O O . LEU A 1 84 ? -14.438 -9.528 -3.692 1.00 61.28 84 LEU A O 1
ATOM 664 N N . ARG A 1 85 ? -14.686 -11.697 -3.190 1.00 64.31 85 ARG A N 1
ATOM 665 C CA . ARG A 1 85 ? -14.774 -12.167 -4.585 1.00 64.31 85 ARG A CA 1
ATOM 666 C C . ARG A 1 85 ? -16.196 -12.163 -5.160 1.00 64.31 85 ARG A C 1
ATOM 668 O O . ARG A 1 85 ? -16.359 -12.386 -6.365 1.00 64.31 85 ARG A O 1
ATOM 675 N N . GLN A 1 86 ? -17.222 -11.879 -4.356 1.00 64.00 86 GLN A N 1
ATOM 676 C CA . GLN A 1 86 ? -18.602 -11.791 -4.838 1.00 64.00 86 GLN A CA 1
ATOM 677 C C . GLN A 1 86 ? -18.752 -10.635 -5.845 1.00 64.00 86 GLN A C 1
ATOM 679 O O . GLN A 1 86 ? -18.424 -9.488 -5.564 1.00 64.00 86 GLN A O 1
ATOM 684 N N . GLY A 1 87 ? -19.216 -10.945 -7.060 1.00 68.38 87 GLY A N 1
ATOM 685 C CA . GLY A 1 87 ? -19.357 -9.966 -8.148 1.00 68.38 87 GLY A CA 1
ATOM 686 C C . GLY A 1 87 ? -18.108 -9.727 -9.015 1.00 68.38 87 GLY A C 1
ATOM 687 O O . GLY A 1 87 ? -18.216 -9.012 -10.013 1.00 68.38 87 GLY A O 1
ATOM 688 N N . PHE A 1 88 ? -16.957 -10.356 -8.732 1.00 69.00 88 PHE A N 1
ATOM 689 C CA . PHE A 1 88 ? -15.743 -10.225 -9.562 1.00 69.00 88 PHE A CA 1
ATOM 690 C C . PHE A 1 88 ? -15.993 -10.602 -11.035 1.00 69.00 88 PHE A C 1
ATOM 692 O O . PHE A 1 88 ? -15.686 -9.835 -11.948 1.00 69.00 88 PHE A O 1
ATOM 699 N N . TRP A 1 89 ? -16.650 -11.743 -11.273 1.00 73.94 89 TRP A N 1
ATOM 700 C CA . TRP A 1 89 ? -16.964 -12.249 -12.617 1.00 73.94 89 TRP A CA 1
ATOM 701 C C . TRP A 1 89 ? -17.859 -11.318 -13.453 1.00 73.94 89 TRP A C 1
ATOM 703 O O . TRP A 1 89 ? -17.800 -11.371 -14.677 1.00 73.94 89 TRP A O 1
ATOM 713 N N . LYS A 1 90 ? -18.635 -10.423 -12.822 1.00 81.12 90 LYS A N 1
ATOM 714 C CA . LYS A 1 90 ? -19.442 -9.412 -13.530 1.00 81.12 90 LYS A CA 1
ATOM 715 C C . LYS A 1 90 ? -18.576 -8.300 -14.140 1.00 81.12 90 LYS A C 1
ATOM 717 O O . LYS A 1 90 ? -18.954 -7.719 -15.151 1.00 81.12 90 LYS A O 1
ATOM 722 N N . HIS A 1 91 ? -17.417 -8.024 -13.543 1.00 80.44 91 HIS A N 1
ATOM 723 C CA . HIS A 1 91 ? -16.484 -6.973 -13.964 1.00 80.44 91 HIS A CA 1
ATOM 724 C C . HIS A 1 91 ? -15.310 -7.517 -14.795 1.00 80.44 91 HIS A C 1
ATOM 726 O O . HIS A 1 91 ? -14.697 -6.769 -15.556 1.00 80.44 91 HIS A O 1
ATOM 732 N N . PHE A 1 92 ? -15.038 -8.824 -14.708 1.00 84.50 92 PHE A N 1
ATOM 733 C CA . PHE A 1 92 ? -14.008 -9.520 -15.482 1.00 84.50 92 PHE A CA 1
ATOM 734 C C . PHE A 1 92 ? -13.983 -9.194 -16.993 1.00 84.50 92 PHE A C 1
ATOM 736 O O . PHE A 1 92 ? -12.896 -8.877 -17.472 1.00 84.50 92 PHE A O 1
ATOM 743 N N . PRO A 1 93 ? -15.096 -9.199 -17.764 1.00 86.06 93 PRO A N 1
ATOM 744 C CA . PRO A 1 93 ? -15.027 -8.906 -19.201 1.00 86.06 93 PRO A CA 1
ATOM 745 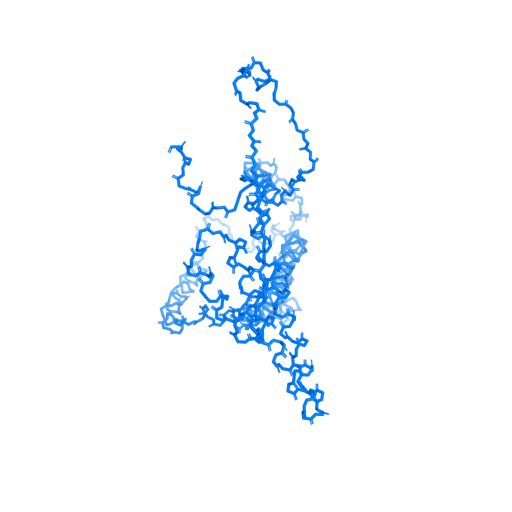C C . PRO A 1 93 ? -14.575 -7.468 -19.508 1.00 86.06 93 PRO A C 1
ATOM 747 O O . PRO A 1 93 ? -13.845 -7.254 -20.473 1.00 86.06 93 PRO A O 1
ATOM 750 N N . LEU A 1 94 ? -14.939 -6.492 -18.668 1.00 87.62 94 LEU A N 1
ATOM 751 C CA . LEU A 1 94 ? -14.478 -5.107 -18.806 1.00 87.62 94 LEU A CA 1
ATOM 752 C C . LEU A 1 94 ? -12.987 -4.983 -18.456 1.00 87.62 94 LEU A C 1
ATOM 754 O O . LEU A 1 94 ? -12.230 -4.358 -19.194 1.00 87.62 94 LEU A O 1
ATOM 758 N N . ALA A 1 95 ? -12.552 -5.626 -17.369 1.00 84.25 95 ALA A N 1
ATOM 759 C CA . ALA A 1 95 ? -11.146 -5.655 -16.967 1.00 84.25 95 ALA A CA 1
ATOM 760 C C . ALA A 1 95 ? -10.253 -6.355 -18.011 1.00 84.25 95 ALA A C 1
ATOM 762 O O . ALA A 1 95 ? -9.149 -5.890 -18.287 1.00 84.25 95 ALA A O 1
ATOM 763 N N . ALA A 1 96 ? -10.742 -7.434 -18.630 1.00 89.31 96 ALA A N 1
ATOM 764 C CA . ALA A 1 96 ? -10.053 -8.134 -19.710 1.00 89.31 96 ALA A CA 1
ATOM 765 C C . ALA A 1 96 ? -9.924 -7.260 -20.969 1.00 89.31 96 ALA A C 1
ATOM 767 O O . ALA A 1 96 ? -8.843 -7.196 -21.548 1.00 89.31 96 ALA A O 1
ATOM 768 N N . LEU A 1 97 ? -10.984 -6.539 -21.358 1.00 93.19 97 LEU A N 1
ATOM 769 C CA . LEU A 1 97 ? -10.947 -5.597 -22.483 1.00 93.19 97 LEU A CA 1
ATOM 770 C C . LEU A 1 97 ? -9.917 -4.484 -22.241 1.00 93.19 97 LEU A C 1
ATOM 772 O O . LEU A 1 97 ? -9.069 -4.246 -23.098 1.00 93.19 97 LEU A O 1
ATOM 776 N N . ILE A 1 98 ? -9.931 -3.859 -21.059 1.00 93.50 98 ILE A N 1
ATOM 777 C CA . ILE A 1 98 ? -8.951 -2.829 -20.672 1.00 93.50 98 ILE A CA 1
ATOM 778 C C . ILE A 1 98 ? -7.522 -3.396 -20.697 1.00 93.50 98 ILE A C 1
ATOM 780 O O . ILE A 1 98 ? -6.621 -2.769 -21.250 1.00 93.50 98 ILE A O 1
ATOM 784 N N . GLY A 1 99 ? -7.313 -4.607 -20.168 1.00 89.19 99 GLY A N 1
ATOM 785 C CA . GLY A 1 99 ? -6.014 -5.284 -20.201 1.00 89.19 99 GLY A CA 1
ATOM 786 C C . GLY A 1 99 ? -5.504 -5.561 -21.621 1.00 89.19 99 GLY A C 1
ATOM 787 O O . GLY A 1 99 ? -4.316 -5.385 -21.881 1.00 89.19 99 GLY A O 1
ATOM 788 N N . VAL A 1 100 ? -6.388 -5.933 -22.553 1.00 93.56 100 VAL A N 1
ATOM 789 C CA . VAL A 1 100 ? -6.042 -6.120 -23.974 1.00 93.56 100 VAL A CA 1
ATOM 790 C C . VAL A 1 100 ? -5.699 -4.790 -24.648 1.00 93.56 100 VAL A C 1
ATOM 792 O O . VAL A 1 100 ? -4.714 -4.739 -25.379 1.00 93.56 100 VAL A O 1
ATOM 795 N N . VAL A 1 101 ? -6.440 -3.709 -24.379 1.00 95.50 101 VAL A N 1
ATOM 796 C CA . VAL A 1 101 ? -6.120 -2.371 -24.914 1.00 95.50 101 VAL A CA 1
ATOM 797 C C . VAL A 1 101 ? -4.735 -1.919 -24.445 1.00 95.50 101 VAL A C 1
ATOM 799 O O . VAL A 1 101 ? -3.894 -1.603 -25.280 1.00 95.50 101 VAL A O 1
ATOM 802 N N . ILE A 1 102 ? -4.448 -1.997 -23.141 1.00 92.62 102 ILE A N 1
ATOM 803 C CA . ILE A 1 102 ? -3.133 -1.635 -22.582 1.00 92.62 102 ILE A CA 1
ATOM 804 C C . ILE A 1 102 ? -2.018 -2.519 -23.168 1.00 92.62 102 ILE A C 1
ATOM 806 O O . ILE A 1 102 ? -0.937 -2.026 -23.486 1.00 92.62 102 ILE A O 1
ATOM 810 N N . ALA A 1 103 ? -2.262 -3.821 -23.358 1.00 89.94 103 ALA A N 1
ATOM 811 C CA . ALA A 1 103 ? -1.288 -4.717 -23.980 1.00 89.94 103 ALA A CA 1
ATOM 812 C C . ALA A 1 103 ? -1.000 -4.353 -25.449 1.00 89.94 103 ALA A C 1
ATOM 814 O O . ALA A 1 103 ? 0.152 -4.432 -25.878 1.00 89.94 103 ALA A O 1
ATOM 815 N N . LEU A 1 104 ? -2.014 -3.922 -26.209 1.00 92.12 104 LEU A N 1
ATOM 816 C CA . LEU A 1 104 ? -1.862 -3.461 -27.592 1.00 92.12 104 LEU A CA 1
ATOM 817 C C . LEU A 1 104 ? -1.159 -2.098 -27.676 1.00 92.12 104 LEU A C 1
ATOM 819 O O . LEU A 1 104 ? -0.296 -1.927 -28.533 1.00 92.12 104 LEU A O 1
ATOM 823 N N . GLU A 1 105 ? -1.454 -1.161 -26.772 1.00 89.88 105 GLU A N 1
ATOM 824 C CA . GLU A 1 105 ? -0.736 0.119 -26.672 1.00 89.88 105 GLU A CA 1
ATOM 825 C C . GLU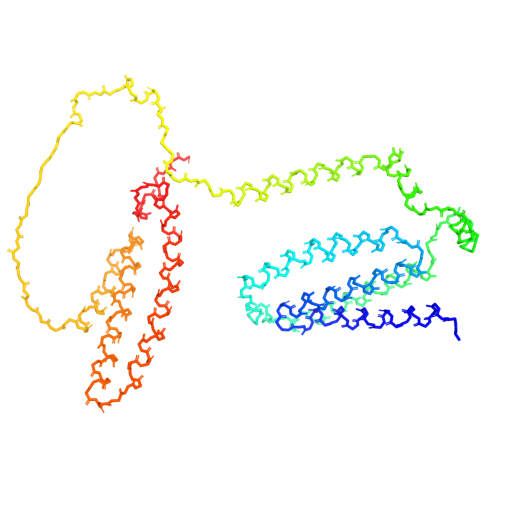 A 1 105 ? 0.745 -0.098 -26.340 1.00 89.88 105 GLU A C 1
ATOM 827 O O . GLU A 1 105 ? 1.620 0.423 -27.033 1.00 89.88 105 GLU A O 1
ATOM 832 N N . MET A 1 106 ? 1.048 -0.938 -25.344 1.00 85.81 106 MET A N 1
ATOM 833 C CA . MET A 1 106 ? 2.426 -1.295 -24.993 1.00 85.81 106 MET A CA 1
ATOM 834 C C . MET A 1 106 ? 3.143 -2.015 -26.143 1.00 85.81 106 MET A C 1
ATOM 836 O O . MET A 1 106 ? 4.304 -1.715 -26.418 1.00 85.81 106 MET A O 1
ATOM 840 N N . ALA A 1 107 ? 2.467 -2.923 -26.856 1.00 85.75 107 ALA A N 1
ATOM 841 C CA . ALA A 1 107 ? 3.028 -3.567 -28.042 1.00 85.75 107 ALA A CA 1
ATOM 842 C C . ALA A 1 107 ? 3.311 -2.553 -29.164 1.00 85.75 107 ALA A C 1
ATOM 844 O O . ALA A 1 107 ? 4.384 -2.599 -29.760 1.00 85.75 107 ALA A O 1
ATOM 845 N N . TYR A 1 108 ? 2.405 -1.604 -29.414 1.00 87.69 108 TYR A N 1
ATOM 846 C CA . TYR A 1 108 ? 2.584 -0.549 -30.413 1.00 87.69 108 TYR A CA 1
ATOM 847 C C . TYR A 1 108 ? 3.745 0.396 -30.065 1.00 87.69 108 TYR A C 1
ATOM 849 O O . TYR A 1 108 ? 4.563 0.697 -30.933 1.00 87.69 108 TYR A O 1
ATOM 857 N N . VAL A 1 109 ? 3.883 0.805 -28.798 1.00 84.94 109 VAL A N 1
ATOM 858 C CA . VAL A 1 109 ? 5.015 1.623 -28.320 1.00 84.94 109 VAL A CA 1
ATOM 859 C C . VAL A 1 109 ? 6.348 0.882 -28.476 1.00 84.94 109 VAL A C 1
ATOM 861 O O . VAL A 1 109 ? 7.331 1.472 -28.922 1.00 84.94 109 VAL A O 1
ATOM 864 N N . LEU A 1 110 ? 6.390 -0.418 -28.163 1.00 80.00 110 LEU A N 1
ATOM 865 C CA . LEU A 1 110 ? 7.601 -1.232 -28.301 1.00 80.00 110 LEU A CA 1
ATOM 866 C C . LEU A 1 110 ? 7.958 -1.519 -29.772 1.00 80.00 110 LEU A C 1
ATOM 868 O O . LEU A 1 110 ? 9.130 -1.442 -30.133 1.00 80.00 110 LEU A O 1
ATOM 872 N N . MET A 1 111 ? 6.973 -1.807 -30.632 1.00 76.75 111 MET A N 1
ATOM 873 C CA . MET A 1 111 ? 7.186 -2.083 -32.064 1.00 76.75 111 MET A CA 1
ATOM 874 C C . MET A 1 111 ? 7.480 -0.823 -32.886 1.00 76.75 111 MET A C 1
ATOM 876 O O . MET A 1 111 ? 8.284 -0.875 -33.812 1.00 76.75 111 MET A O 1
ATOM 880 N N . GLY A 1 112 ? 6.866 0.314 -32.547 1.00 74.44 112 GLY A N 1
ATOM 881 C CA . GLY A 1 112 ? 7.158 1.612 -33.165 1.00 74.44 112 GLY A CA 1
ATOM 882 C C . GLY A 1 112 ? 8.523 2.189 -32.774 1.00 74.44 112 GLY A C 1
ATOM 883 O O . GLY A 1 112 ? 8.947 3.189 -33.357 1.00 74.44 112 GLY A O 1
ATOM 884 N N . GLY A 1 113 ? 9.190 1.554 -31.803 1.00 64.50 113 GLY A N 1
ATOM 885 C CA . GLY A 1 113 ? 10.438 1.985 -31.194 1.00 64.50 113 GLY A CA 1
ATOM 886 C C . GLY A 1 113 ? 10.255 3.188 -30.269 1.00 64.50 113 GLY A C 1
ATOM 887 O O . GLY A 1 113 ? 9.492 4.117 -30.546 1.00 64.50 113 GLY A O 1
ATOM 888 N N . PHE A 1 114 ? 11.040 3.234 -29.191 1.00 63.62 114 PHE A N 1
ATOM 889 C CA . PHE A 1 114 ? 11.287 4.504 -28.515 1.00 63.62 114 PHE A CA 1
ATOM 890 C C . PHE A 1 114 ? 11.968 5.433 -29.525 1.00 63.62 114 PHE A C 1
ATOM 892 O O . PHE A 1 114 ? 13.096 5.166 -29.937 1.00 63.62 114 PHE A O 1
ATOM 899 N N . ARG A 1 115 ? 11.274 6.499 -29.950 1.00 60.97 115 ARG A N 1
ATOM 900 C CA . ARG A 1 115 ? 11.744 7.469 -30.960 1.00 60.97 115 ARG A CA 1
ATOM 901 C C . ARG A 1 115 ? 12.823 8.402 -30.395 1.00 60.97 115 ARG A C 1
ATOM 903 O O . ARG A 1 115 ? 12.668 9.618 -30.359 1.00 60.97 115 ARG A O 1
ATOM 910 N N . LEU A 1 116 ? 13.906 7.799 -29.923 1.00 56.03 116 LEU A N 1
ATOM 911 C CA . LEU A 1 116 ? 15.119 8.452 -29.463 1.00 56.03 116 LEU A CA 1
ATOM 912 C C . LEU A 1 116 ? 15.915 8.900 -30.690 1.00 56.03 116 LEU A C 1
ATOM 914 O O . LEU A 1 116 ? 16.268 8.093 -31.548 1.00 56.03 116 LEU A O 1
ATOM 918 N N . GLN A 1 117 ? 16.182 10.199 -30.788 1.00 53.62 117 GLN A N 1
ATOM 919 C CA . GLN A 1 117 ? 16.883 10.795 -31.923 1.00 53.62 117 GLN A CA 1
ATOM 920 C C . GLN A 1 117 ? 18.409 10.637 -31.772 1.00 53.62 117 GLN A C 1
ATOM 922 O O . GLN A 1 117 ? 19.135 11.619 -31.642 1.00 53.62 117 GLN A O 1
ATOM 927 N N . GLY A 1 118 ? 18.898 9.391 -31.765 1.00 50.53 118 GLY A N 1
ATOM 928 C CA . GLY A 1 118 ? 20.331 9.090 -31.708 1.00 50.53 118 GLY A CA 1
ATOM 929 C C . GLY A 1 118 ? 20.675 7.602 -31.559 1.00 50.53 118 GLY A C 1
ATOM 930 O O . GLY A 1 118 ? 20.074 6.916 -30.739 1.00 50.53 118 GLY A O 1
ATOM 931 N N . SER A 1 119 ? 21.695 7.178 -32.317 1.00 49.62 119 SER A N 1
ATOM 932 C CA . SER A 1 119 ? 22.469 5.921 -32.226 1.00 49.62 119 SER A CA 1
ATOM 933 C C . SER A 1 119 ? 21.729 4.582 -32.386 1.00 49.62 119 SER A C 1
ATOM 935 O O . SER A 1 119 ? 20.595 4.387 -31.959 1.00 49.62 119 SER A O 1
ATOM 937 N N . ALA A 1 120 ? 22.406 3.597 -32.987 1.00 55.41 120 ALA A N 1
ATOM 938 C CA . ALA A 1 120 ? 21.851 2.252 -33.114 1.00 55.41 120 ALA A CA 1
ATOM 939 C C . ALA A 1 120 ? 21.903 1.507 -31.759 1.00 55.41 120 ALA A C 1
ATOM 941 O O . ALA A 1 120 ? 22.917 1.577 -31.057 1.00 55.41 120 ALA A O 1
ATOM 942 N N . PRO A 1 121 ? 20.879 0.707 -31.392 1.00 56.81 121 PRO A N 1
ATOM 943 C CA . PRO A 1 121 ? 20.850 0.010 -30.100 1.00 56.81 121 PRO A CA 1
ATOM 944 C C . PRO A 1 121 ? 22.002 -0.996 -29.919 1.00 56.81 121 PRO A C 1
ATOM 946 O O . PRO A 1 121 ? 22.380 -1.300 -28.789 1.00 56.81 121 PRO A O 1
ATOM 949 N N . ALA A 1 122 ? 22.603 -1.477 -31.014 1.00 53.59 122 ALA A N 1
ATOM 950 C CA . ALA A 1 122 ? 23.793 -2.326 -30.980 1.00 53.59 122 ALA A CA 1
ATOM 951 C C . ALA A 1 122 ? 25.027 -1.606 -30.398 1.00 53.59 122 ALA A C 1
ATOM 953 O O . ALA A 1 122 ? 25.778 -2.207 -29.632 1.00 53.59 122 ALA A O 1
ATOM 954 N N . GLU A 1 123 ? 25.214 -0.320 -30.706 1.00 50.00 123 GLU A N 1
ATOM 955 C CA . GLU A 1 123 ? 26.352 0.474 -30.224 1.00 50.00 123 GLU A CA 1
ATOM 956 C C . GLU A 1 123 ? 26.186 0.814 -28.740 1.00 50.00 123 GLU A C 1
ATOM 958 O O . GLU A 1 123 ? 27.122 0.652 -27.958 1.00 50.00 123 GLU A O 1
ATOM 963 N N . MET A 1 124 ? 24.970 1.179 -28.313 1.00 53.16 124 MET A N 1
ATOM 964 C CA . MET A 1 124 ? 24.661 1.381 -26.891 1.00 53.16 124 MET A CA 1
ATOM 965 C C . MET A 1 124 ? 24.835 0.092 -26.075 1.00 53.16 124 MET A C 1
ATOM 967 O O . MET A 1 124 ? 25.363 0.140 -24.965 1.00 53.16 124 MET A O 1
ATOM 971 N N . ALA A 1 125 ? 24.457 -1.069 -26.621 1.00 51.47 125 ALA A N 1
ATOM 972 C CA . ALA A 1 125 ? 24.666 -2.361 -25.965 1.00 51.47 125 ALA A CA 1
ATOM 973 C C . ALA A 1 125 ? 26.159 -2.726 -25.827 1.00 51.47 125 ALA A C 1
ATOM 975 O O . ALA A 1 125 ? 26.560 -3.301 -24.812 1.00 51.47 125 ALA A O 1
ATOM 976 N N . GLN A 1 126 ? 26.996 -2.365 -26.807 1.00 50.22 126 GLN A N 1
ATOM 977 C CA . GLN A 1 126 ? 28.450 -2.539 -26.724 1.00 50.22 126 GLN A CA 1
ATOM 978 C C . GLN A 1 126 ? 29.096 -1.539 -25.752 1.00 50.22 126 GLN A C 1
ATOM 980 O O . GLN A 1 126 ? 29.932 -1.940 -24.943 1.00 50.22 126 GLN A O 1
ATOM 985 N N . ALA A 1 127 ? 28.657 -0.277 -25.742 1.00 50.97 127 ALA A N 1
ATOM 986 C CA . ALA A 1 127 ? 29.107 0.722 -24.774 1.00 50.97 127 ALA A CA 1
ATOM 987 C C . ALA A 1 127 ? 28.765 0.307 -23.330 1.00 50.97 127 ALA A C 1
ATOM 989 O O . ALA A 1 127 ? 29.639 0.305 -22.465 1.00 50.97 127 ALA A O 1
ATOM 990 N N . ALA A 1 128 ? 27.533 -0.148 -23.077 1.00 52.03 128 ALA A N 1
ATOM 991 C CA . ALA A 1 128 ? 27.122 -0.684 -21.778 1.00 52.03 128 ALA A CA 1
ATOM 992 C C . ALA A 1 128 ? 27.916 -1.944 -21.378 1.00 52.03 128 ALA A C 1
ATOM 994 O O . ALA A 1 128 ? 28.206 -2.149 -20.202 1.00 52.03 128 ALA A O 1
ATOM 995 N N . ALA A 1 129 ? 28.329 -2.774 -22.343 1.00 51.34 129 ALA A N 1
ATOM 996 C CA . ALA A 1 129 ? 29.207 -3.915 -22.087 1.00 51.34 129 ALA A CA 1
ATOM 997 C C . ALA A 1 129 ? 30.662 -3.530 -21.747 1.00 51.34 129 ALA A C 1
ATOM 999 O O . ALA A 1 129 ? 31.365 -4.368 -21.184 1.00 51.34 129 ALA A O 1
ATOM 1000 N N . ALA A 1 130 ? 31.096 -2.299 -22.044 1.00 53.19 130 ALA A N 1
ATOM 1001 C CA . ALA A 1 130 ? 32.418 -1.769 -21.697 1.00 53.19 130 ALA A CA 1
ATOM 1002 C C . ALA A 1 130 ? 32.439 -0.951 -20.384 1.00 53.19 130 ALA A C 1
ATOM 1004 O O . ALA A 1 130 ? 33.512 -0.694 -19.836 1.00 53.19 130 ALA A O 1
ATOM 1005 N N . GLN A 1 131 ? 31.280 -0.549 -19.847 1.00 54.94 131 GLN A N 1
ATOM 1006 C CA . GLN A 1 131 ? 31.154 0.352 -18.688 1.00 54.94 131 GLN A CA 1
ATOM 1007 C C . GLN A 1 131 ? 31.343 -0.323 -17.308 1.00 54.94 131 GLN A C 1
ATOM 1009 O O . GLN A 1 131 ? 30.532 -0.168 -16.397 1.00 54.94 131 GLN A O 1
ATOM 1014 N N . GLY A 1 132 ? 32.475 -1.007 -17.114 1.00 66.44 132 GLY A N 1
ATOM 1015 C CA . GLY A 1 132 ? 33.007 -1.360 -15.789 1.00 66.44 132 GLY A CA 1
ATOM 1016 C C . GLY A 1 132 ? 32.032 -2.091 -14.851 1.00 66.44 132 GLY A C 1
ATOM 1017 O O . GLY A 1 132 ? 31.458 -3.113 -15.211 1.00 66.44 132 GLY A O 1
ATOM 1018 N N . SER A 1 133 ? 31.886 -1.589 -13.616 1.00 79.19 133 SER A N 1
ATOM 1019 C CA . SER A 1 133 ? 30.935 -2.121 -12.628 1.00 79.19 133 SER A CA 1
ATOM 1020 C C . SER A 1 133 ? 29.660 -1.279 -12.597 1.00 79.19 133 SER A C 1
ATOM 1022 O O . SER A 1 133 ? 29.707 -0.085 -12.285 1.00 79.19 133 SER A O 1
ATOM 1024 N N . ASN A 1 134 ? 28.520 -1.930 -12.838 1.00 78.88 134 ASN A N 1
ATOM 1025 C CA . ASN A 1 134 ? 27.186 -1.323 -12.848 1.00 78.88 134 ASN A CA 1
ATOM 1026 C C . ASN A 1 134 ? 26.895 -0.548 -11.540 1.00 78.88 134 ASN A C 1
ATOM 1028 O O . ASN A 1 134 ? 26.489 0.613 -11.570 1.00 78.88 134 ASN A O 1
ATOM 1032 N N . THR A 1 135 ? 27.255 -1.125 -10.387 1.00 85.75 135 THR A N 1
ATOM 1033 C CA . THR A 1 135 ? 27.162 -0.487 -9.060 1.00 85.75 135 THR A CA 1
ATOM 1034 C C . THR A 1 135 ? 27.881 0.865 -8.987 1.00 85.75 135 THR A C 1
ATOM 1036 O O . THR A 1 135 ? 27.370 1.800 -8.374 1.00 85.75 135 THR A O 1
ATOM 1039 N N . LYS A 1 136 ? 29.054 1.001 -9.625 1.00 84.31 136 LYS A N 1
ATOM 1040 C CA . LYS A 1 136 ? 29.818 2.260 -9.640 1.00 84.31 136 LYS A CA 1
ATOM 1041 C C . LYS A 1 136 ? 29.173 3.302 -10.556 1.00 84.31 136 LYS A C 1
ATOM 1043 O O . LYS A 1 136 ? 29.137 4.471 -10.186 1.00 84.31 136 LYS A O 1
ATOM 1048 N N . ALA A 1 137 ? 28.660 2.892 -11.717 1.00 83.81 137 ALA A N 1
ATOM 1049 C CA . ALA A 1 137 ? 27.967 3.791 -12.642 1.00 83.81 137 ALA A CA 1
ATOM 1050 C C . ALA A 1 137 ? 26.685 4.365 -12.012 1.00 83.81 137 ALA A C 1
ATOM 1052 O O . ALA A 1 137 ? 26.495 5.580 -11.994 1.00 83.81 137 ALA A O 1
ATOM 1053 N N . LEU A 1 138 ? 25.861 3.504 -11.402 1.00 84.62 138 LEU A N 1
ATOM 1054 C CA . LEU A 1 138 ? 24.667 3.918 -10.660 1.00 84.62 138 LEU A CA 1
ATOM 1055 C C . LEU A 1 138 ? 25.014 4.791 -9.450 1.00 84.62 138 LEU A C 1
ATOM 1057 O O . LEU A 1 138 ? 24.372 5.815 -9.242 1.00 84.62 138 LEU A O 1
ATOM 1061 N N . GLY A 1 139 ? 26.042 4.425 -8.679 1.00 85.56 139 GLY A N 1
ATOM 1062 C CA . GLY A 1 139 ? 26.500 5.218 -7.537 1.00 85.56 139 GLY A CA 1
ATOM 1063 C C . GLY A 1 139 ? 26.919 6.636 -7.931 1.00 85.56 139 GLY A C 1
ATOM 1064 O O . GLY A 1 139 ? 26.548 7.585 -7.248 1.00 85.56 139 GLY A O 1
ATOM 1065 N N . LEU A 1 140 ? 27.629 6.799 -9.053 1.00 87.69 140 LEU A N 1
ATOM 1066 C CA . LEU A 1 140 ? 27.970 8.123 -9.580 1.00 87.69 140 LEU A CA 1
ATOM 1067 C C . LEU A 1 140 ? 26.706 8.915 -9.939 1.00 87.69 140 LEU A C 1
ATOM 1069 O O . LEU A 1 140 ? 26.495 9.973 -9.357 1.00 87.69 140 LEU A O 1
ATOM 1073 N N . LEU A 1 141 ? 25.830 8.374 -10.795 1.00 86.75 141 LEU A N 1
ATOM 1074 C CA . LEU A 1 141 ? 24.597 9.049 -11.233 1.00 86.75 141 LEU A CA 1
ATOM 1075 C C . LEU A 1 141 ? 23.683 9.456 -10.063 1.00 86.75 141 LEU A C 1
ATOM 1077 O O . LEU A 1 141 ? 23.137 10.560 -10.056 1.00 86.75 141 LEU A O 1
ATOM 1081 N N . LEU A 1 142 ? 23.533 8.590 -9.054 1.00 86.75 142 LEU A N 1
ATOM 1082 C CA . LEU A 1 142 ? 22.714 8.853 -7.865 1.00 86.75 142 LEU A CA 1
ATOM 1083 C C . LEU A 1 142 ? 23.240 10.020 -7.016 1.00 86.75 142 LEU A C 1
ATOM 1085 O O . LEU A 1 142 ? 22.439 10.745 -6.428 1.00 86.75 142 LEU A O 1
ATOM 1089 N N . TYR A 1 143 ? 24.561 10.217 -6.968 1.00 90.06 143 TYR A N 1
ATOM 1090 C CA . TYR A 1 143 ? 25.200 11.273 -6.177 1.00 90.06 143 TYR A CA 1
ATOM 1091 C C . TYR A 1 143 ? 25.681 12.487 -6.999 1.00 90.06 143 TYR A C 1
ATOM 1093 O O . TYR A 1 143 ? 26.109 13.468 -6.394 1.00 90.06 143 TYR A O 1
ATOM 1101 N N . SER A 1 144 ? 25.575 12.470 -8.335 1.00 91.00 144 SER A N 1
ATOM 1102 C CA . SER A 1 144 ? 25.840 13.628 -9.208 1.00 91.00 144 SER A CA 1
ATOM 1103 C C . SER A 1 144 ? 24.571 14.280 -9.762 1.00 91.00 144 SER A C 1
ATOM 1105 O O . SER A 1 144 ? 24.422 15.495 -9.670 1.00 91.00 144 SER A O 1
ATOM 1107 N N . GLU A 1 145 ? 23.651 13.494 -10.325 1.00 88.31 145 GLU A N 1
ATOM 1108 C CA . GLU A 1 145 ? 22.495 13.994 -11.087 1.00 88.31 145 GLU A CA 1
ATOM 1109 C C . GLU A 1 145 ? 21.176 13.772 -10.338 1.00 88.31 145 GLU A C 1
ATOM 1111 O O . GLU A 1 145 ? 20.374 14.692 -10.177 1.00 88.31 145 GLU A O 1
ATOM 1116 N N . TYR A 1 146 ? 20.965 12.571 -9.793 1.00 90.44 146 TYR A N 1
ATOM 1117 C CA . TYR A 1 146 ? 19.711 12.184 -9.133 1.00 90.44 146 TYR A CA 1
ATOM 1118 C C . TYR A 1 146 ? 19.694 12.484 -7.621 1.00 90.44 146 TYR A C 1
ATOM 1120 O O . TYR A 1 146 ? 18.936 11.876 -6.860 1.00 90.44 146 TYR A O 1
ATOM 1128 N N . VAL A 1 147 ? 20.478 13.477 -7.186 1.00 93.50 147 VAL A N 1
ATOM 1129 C CA . VAL A 1 147 ? 20.628 13.877 -5.775 1.00 93.50 147 VAL A CA 1
ATOM 1130 C C . VAL A 1 147 ? 19.286 14.263 -5.141 1.00 93.50 147 VAL A C 1
ATOM 1132 O O . VAL A 1 147 ? 18.998 13.849 -4.018 1.00 93.50 147 VAL A O 1
ATOM 1135 N N . TYR A 1 148 ? 18.429 15.003 -5.855 1.00 93.44 148 TYR A N 1
ATOM 1136 C CA . TYR A 1 148 ? 17.108 15.393 -5.344 1.00 93.44 148 TYR A CA 1
ATOM 1137 C C . TYR A 1 148 ? 16.176 14.181 -5.116 1.00 93.44 148 TYR A C 1
ATOM 1139 O O . TYR A 1 148 ? 15.670 14.046 -4.000 1.00 93.44 148 TYR A O 1
ATOM 1147 N N . PRO A 1 149 ? 15.984 13.246 -6.075 1.00 93.06 149 PRO A N 1
ATOM 1148 C CA . PRO A 1 149 ? 15.329 11.961 -5.813 1.00 93.06 149 PRO A CA 1
ATOM 1149 C C . PRO A 1 149 ? 15.885 11.186 -4.609 1.00 93.06 149 PRO A C 1
ATOM 1151 O O . PRO A 1 149 ? 15.098 10.666 -3.820 1.00 93.06 149 PRO A O 1
ATOM 1154 N N . VAL A 1 150 ? 17.210 11.139 -4.421 1.00 93.25 150 VAL A N 1
ATOM 1155 C CA . VAL A 1 150 ? 17.836 10.459 -3.269 1.00 93.25 150 VAL A CA 1
ATOM 1156 C C . VAL A 1 150 ? 17.475 11.144 -1.943 1.00 93.25 150 VAL A C 1
ATOM 1158 O O . VAL A 1 150 ? 17.116 10.465 -0.979 1.00 93.25 150 VAL A O 1
ATOM 1161 N N . GLN A 1 151 ? 17.495 12.479 -1.891 1.00 94.38 151 GLN A N 1
ATOM 1162 C CA . GLN A 1 151 ? 17.067 13.247 -0.713 1.00 94.38 151 GLN A CA 1
ATOM 1163 C C . GLN A 1 151 ? 15.576 13.041 -0.402 1.00 94.38 151 GLN A C 1
ATOM 1165 O O . GLN A 1 151 ? 15.212 12.805 0.751 1.00 94.38 151 GLN A O 1
ATOM 1170 N N . ILE A 1 152 ? 14.713 13.069 -1.422 1.00 95.75 152 ILE A N 1
ATOM 1171 C CA . ILE A 1 152 ? 13.268 12.837 -1.277 1.00 95.75 152 ILE A CA 1
ATOM 1172 C C . ILE A 1 152 ? 12.999 11.415 -0.762 1.00 95.75 152 ILE A C 1
ATOM 1174 O O . ILE A 1 152 ? 12.219 11.241 0.174 1.00 95.75 152 ILE A O 1
ATOM 1178 N N . ALA A 1 153 ? 13.688 10.401 -1.298 1.00 92.50 153 ALA A N 1
ATOM 1179 C CA . ALA A 1 153 ? 13.581 9.023 -0.821 1.00 92.50 153 ALA A CA 1
ATOM 1180 C C . ALA A 1 153 ? 13.994 8.882 0.657 1.00 92.50 153 ALA A C 1
ATOM 1182 O O . ALA A 1 153 ? 13.301 8.213 1.424 1.00 92.50 153 ALA A O 1
ATOM 1183 N N . ALA A 1 154 ? 15.067 9.557 1.085 1.00 93.56 154 ALA A N 1
ATOM 1184 C CA . ALA A 1 154 ? 15.490 9.565 2.486 1.00 93.56 154 ALA A CA 1
ATOM 1185 C C . ALA A 1 154 ? 14.426 10.183 3.417 1.00 93.56 154 ALA A C 1
ATOM 1187 O O . ALA A 1 154 ? 14.120 9.609 4.464 1.00 93.56 154 ALA A O 1
ATOM 1188 N N . VAL A 1 155 ? 13.805 11.302 3.021 1.00 95.81 155 VAL A N 1
ATOM 1189 C CA . VAL A 1 155 ? 12.705 11.926 3.783 1.00 95.81 155 VAL A CA 1
ATOM 1190 C C . VAL A 1 155 ? 11.489 10.997 3.874 1.00 95.81 155 VAL A C 1
ATOM 1192 O O . VAL A 1 155 ? 10.931 10.828 4.958 1.00 95.81 155 VAL A O 1
ATOM 1195 N N . ILE A 1 156 ? 11.107 10.340 2.773 1.00 94.69 156 ILE A N 1
ATOM 1196 C CA . ILE A 1 156 ? 9.983 9.388 2.741 1.00 94.69 156 ILE A CA 1
ATOM 1197 C C . ILE A 1 156 ? 10.218 8.216 3.708 1.00 94.69 156 ILE A C 1
ATOM 1199 O O . ILE A 1 156 ? 9.308 7.850 4.454 1.00 94.69 156 ILE A O 1
ATOM 1203 N N . LEU A 1 157 ? 11.435 7.661 3.754 1.00 92.25 157 LEU A N 1
ATOM 1204 C CA . LEU A 1 157 ? 11.788 6.576 4.679 1.00 92.25 157 LEU A CA 1
ATOM 1205 C C . LEU A 1 157 ? 11.709 7.011 6.153 1.00 92.25 157 LEU A C 1
ATOM 1207 O O . LEU A 1 157 ? 11.193 6.262 6.985 1.00 92.25 157 LEU A O 1
ATOM 1211 N N . VAL A 1 158 ? 12.153 8.230 6.480 1.00 95.31 158 VAL A N 1
ATOM 1212 C CA . VAL A 1 158 ? 12.040 8.791 7.839 1.00 95.31 158 VAL A CA 1
ATOM 1213 C C . VAL A 1 158 ? 10.572 8.970 8.244 1.00 95.31 158 VAL A C 1
ATOM 1215 O O . VAL A 1 158 ? 10.187 8.556 9.338 1.00 95.31 158 VAL A O 1
ATOM 1218 N N . VAL A 1 159 ? 9.729 9.516 7.361 1.00 95.62 159 VAL A N 1
ATOM 1219 C CA . VAL A 1 159 ? 8.287 9.686 7.621 1.00 95.62 159 VAL A CA 1
ATOM 1220 C C . VAL A 1 159 ? 7.590 8.334 7.813 1.00 95.62 159 VAL A C 1
ATOM 1222 O O . VAL A 1 159 ? 6.820 8.177 8.761 1.00 95.62 159 VAL A O 1
ATOM 1225 N N . ALA A 1 160 ? 7.897 7.339 6.975 1.00 90.69 160 ALA A N 1
ATOM 1226 C CA . ALA A 1 160 ? 7.345 5.989 7.095 1.00 90.69 160 ALA A CA 1
ATOM 1227 C C . ALA A 1 160 ? 7.716 5.323 8.434 1.00 90.69 160 ALA A C 1
ATOM 1229 O O . ALA A 1 160 ? 6.851 4.746 9.096 1.00 90.69 160 ALA A O 1
ATOM 1230 N N . MET A 1 161 ? 8.974 5.455 8.872 1.00 91.75 161 MET A N 1
ATOM 1231 C CA . MET A 1 161 ? 9.434 4.952 10.170 1.00 91.75 161 MET A CA 1
ATOM 1232 C C . MET A 1 161 ? 8.707 5.634 11.340 1.00 91.75 161 MET A C 1
ATOM 1234 O O . MET A 1 161 ? 8.231 4.949 12.246 1.00 91.75 161 MET A O 1
ATOM 1238 N N . ILE A 1 162 ? 8.580 6.966 11.316 1.00 88.12 162 ILE A N 1
ATOM 1239 C CA . ILE A 1 162 ? 7.888 7.727 12.369 1.00 88.12 162 ILE A CA 1
ATOM 1240 C C . ILE A 1 162 ? 6.416 7.310 12.462 1.00 88.12 162 ILE A C 1
ATOM 1242 O O . ILE A 1 162 ? 5.927 7.060 13.563 1.00 88.12 162 ILE A O 1
ATOM 1246 N N . ALA A 1 163 ? 5.720 7.179 11.328 1.00 88.06 163 ALA A N 1
ATOM 1247 C CA . ALA A 1 163 ? 4.321 6.756 11.296 1.00 88.06 163 ALA A CA 1
ATOM 1248 C C . ALA A 1 163 ? 4.131 5.324 11.832 1.00 88.06 163 ALA A C 1
ATOM 1250 O O . ALA A 1 163 ? 3.264 5.092 12.677 1.00 88.06 163 ALA A O 1
ATOM 1251 N N . ALA A 1 164 ? 4.970 4.376 11.400 1.00 84.75 164 ALA A N 1
ATOM 1252 C CA . ALA A 1 164 ? 4.914 2.990 11.862 1.00 84.75 164 ALA A CA 1
ATOM 1253 C C . ALA A 1 164 ? 5.152 2.870 13.378 1.00 84.75 164 ALA A C 1
ATOM 1255 O O . ALA A 1 164 ? 4.423 2.151 14.064 1.00 84.75 164 ALA A O 1
ATOM 1256 N N . ILE A 1 165 ? 6.122 3.615 13.922 1.00 80.06 165 ILE A N 1
ATOM 1257 C CA . ILE A 1 165 ? 6.382 3.656 15.367 1.00 80.06 165 ILE A CA 1
ATOM 1258 C C . ILE A 1 165 ? 5.210 4.317 16.102 1.00 80.06 165 ILE A C 1
ATOM 1260 O O . ILE A 1 165 ? 4.685 3.730 17.044 1.00 80.06 165 ILE A O 1
ATOM 1264 N N . ALA A 1 166 ? 4.745 5.494 15.671 1.00 72.31 166 ALA A N 1
ATOM 1265 C CA . ALA A 1 166 ? 3.680 6.234 16.354 1.00 72.31 166 ALA A CA 1
ATOM 1266 C C . ALA A 1 166 ? 2.368 5.436 16.482 1.00 72.31 166 ALA A C 1
ATOM 1268 O O . ALA A 1 166 ? 1.699 5.520 17.512 1.00 72.31 166 ALA A O 1
ATOM 1269 N N . LEU A 1 167 ? 2.028 4.626 15.473 1.00 74.56 167 LEU A N 1
ATOM 1270 C CA . LEU A 1 167 ? 0.838 3.768 15.479 1.00 74.56 167 LEU A CA 1
ATOM 1271 C C . LEU A 1 167 ? 1.000 2.491 16.324 1.00 74.56 167 LEU A C 1
ATOM 1273 O O . LEU A 1 167 ? 0.004 1.935 16.782 1.00 74.56 167 LEU A O 1
ATOM 1277 N N . THR A 1 168 ? 2.231 2.024 16.555 1.00 72.31 168 THR A N 1
ATOM 1278 C CA . THR A 1 168 ? 2.516 0.782 17.304 1.00 72.31 168 THR A CA 1
ATOM 1279 C C . THR A 1 168 ? 3.008 1.016 18.739 1.00 72.31 168 THR A C 1
ATOM 1281 O O . THR A 1 168 ? 3.043 0.076 19.539 1.00 72.31 168 THR A O 1
ATOM 1284 N N . LEU A 1 169 ? 3.349 2.256 19.113 1.00 62.62 169 LEU A N 1
ATOM 1285 C CA . LEU A 1 169 ? 3.941 2.590 20.411 1.00 62.62 169 LEU A CA 1
ATOM 1286 C C . LEU A 1 169 ? 2.951 2.431 21.583 1.00 62.62 169 LEU A C 1
ATOM 1288 O O . LEU A 1 169 ? 2.267 3.364 22.016 1.00 62.62 169 LEU A O 1
ATOM 1292 N N . ARG A 1 170 ? 2.919 1.233 22.175 1.00 48.66 170 ARG A N 1
ATOM 1293 C CA . ARG A 1 170 ? 2.137 0.929 23.381 1.00 48.66 170 ARG A CA 1
ATOM 1294 C C . ARG A 1 170 ? 2.727 1.611 24.624 1.00 48.66 170 ARG A C 1
ATOM 1296 O O . ARG A 1 170 ? 3.484 1.004 25.379 1.00 48.66 170 ARG A O 1
ATOM 1303 N N . GLN A 1 171 ? 2.323 2.855 24.877 1.00 53.41 171 GLN A N 1
ATOM 1304 C CA . GLN A 1 171 ? 2.575 3.536 26.153 1.00 53.41 171 GLN A CA 1
ATOM 1305 C C . GLN A 1 171 ? 2.085 2.680 27.341 1.00 53.41 171 GLN A C 1
ATOM 1307 O O . GLN A 1 171 ? 0.947 2.199 27.346 1.00 53.41 171 GLN A O 1
ATOM 1312 N N . ARG A 1 172 ? 2.949 2.495 28.349 1.00 46.03 172 ARG A N 1
ATOM 1313 C CA . ARG A 1 172 ? 2.605 1.841 29.624 1.00 46.03 172 ARG A CA 1
ATOM 1314 C C . ARG A 1 172 ? 1.663 2.729 30.441 1.00 46.03 172 ARG A C 1
ATOM 1316 O O . ARG A 1 172 ? 1.842 3.942 30.478 1.00 46.03 172 ARG A O 1
ATOM 1323 N N . LYS A 1 173 ? 0.676 2.116 31.105 1.00 46.97 173 LYS A N 1
ATOM 1324 C CA . LYS A 1 173 ? -0.327 2.814 31.938 1.00 46.97 173 LYS A CA 1
ATOM 1325 C C . LYS A 1 173 ? 0.183 3.157 33.344 1.00 46.97 173 LYS A C 1
ATOM 1327 O O . LYS A 1 173 ? -0.479 3.878 34.078 1.00 46.97 173 LYS A O 1
ATOM 1332 N N . ASP A 1 174 ? 1.331 2.607 33.721 1.00 43.91 174 ASP A N 1
ATOM 1333 C CA . ASP A 1 174 ? 1.770 2.493 35.116 1.00 43.91 174 ASP A CA 1
ATOM 1334 C C . ASP A 1 174 ? 2.529 3.742 35.615 1.00 43.91 174 ASP A C 1
ATOM 1336 O O . ASP A 1 174 ? 2.893 3.839 36.787 1.00 43.91 174 ASP A O 1
ATOM 1340 N N . THR A 1 175 ? 2.754 4.718 34.729 1.00 45.22 175 THR A N 1
ATOM 1341 C CA . THR A 1 175 ? 3.505 5.950 35.000 1.00 45.22 175 THR A CA 1
ATOM 1342 C C . THR A 1 175 ? 2.569 7.082 35.423 1.00 45.22 175 THR A C 1
ATOM 1344 O O . THR A 1 175 ? 1.716 7.514 34.649 1.00 45.22 175 THR A O 1
ATOM 1347 N N . LYS A 1 176 ? 2.750 7.604 36.642 1.00 46.88 176 LYS A N 1
ATOM 1348 C CA . LYS A 1 176 ? 1.986 8.745 37.173 1.00 46.88 176 LYS A CA 1
ATOM 1349 C C . LYS A 1 176 ? 2.783 10.042 37.023 1.00 46.88 176 LYS A C 1
ATOM 1351 O O . LYS A 1 176 ? 3.943 10.093 37.421 1.00 46.88 176 LYS A O 1
ATOM 1356 N N . PHE A 1 177 ? 2.140 11.090 36.515 1.00 55.03 177 PHE A N 1
ATOM 1357 C CA . PHE A 1 177 ? 2.696 12.444 36.416 1.00 55.03 177 PHE A CA 1
ATOM 1358 C C . PHE A 1 177 ? 1.883 13.413 37.283 1.00 55.03 177 PHE A C 1
ATOM 1360 O O . PHE A 1 177 ? 0.686 13.208 37.483 1.00 55.03 177 PHE A O 1
ATOM 1367 N N . VAL A 1 178 ? 2.525 14.464 37.799 1.00 52.09 178 VAL A N 1
ATOM 1368 C CA . VAL A 1 178 ? 1.898 15.459 38.684 1.00 52.09 178 VAL A CA 1
ATOM 1369 C C . VAL A 1 178 ? 1.782 16.795 37.955 1.00 52.09 178 VAL A C 1
ATOM 1371 O O . VAL A 1 178 ? 2.792 17.405 37.610 1.00 52.09 178 VAL A O 1
ATOM 1374 N N . ASN A 1 179 ? 0.553 17.269 37.744 1.00 65.94 179 ASN A N 1
ATOM 1375 C CA . ASN A 1 179 ? 0.298 18.614 37.236 1.00 65.94 179 ASN A CA 1
ATOM 1376 C C . ASN A 1 179 ? 0.222 19.609 38.404 1.00 65.94 179 ASN A C 1
ATOM 1378 O O . ASN A 1 179 ? -0.725 19.601 39.189 1.00 65.94 179 ASN A O 1
ATOM 1382 N N . VAL A 1 180 ? 1.217 20.491 38.504 1.00 65.94 180 VAL A N 1
ATOM 1383 C CA . VAL A 1 180 ? 1.320 21.484 39.588 1.00 65.94 180 VAL A CA 1
ATOM 1384 C C . VAL A 1 180 ? 0.151 22.480 39.571 1.00 65.94 180 VAL A C 1
ATOM 1386 O O . VAL A 1 180 ? -0.258 22.953 40.627 1.00 65.94 180 VAL A O 1
ATOM 1389 N N . LYS A 1 181 ? -0.445 22.773 38.402 1.00 72.12 181 LYS A N 1
ATOM 1390 C CA . LYS A 1 181 ? -1.553 23.744 38.295 1.00 72.12 181 LYS A CA 1
ATOM 1391 C C . LYS A 1 181 ? -2.798 23.316 39.073 1.00 72.12 181 LYS A C 1
ATOM 1393 O O . LYS A 1 181 ? -3.483 24.173 39.632 1.00 72.12 181 LYS A O 1
ATOM 1398 N N . ASP A 1 182 ? -3.063 22.017 39.150 1.00 67.69 182 ASP A N 1
ATOM 1399 C CA . ASP A 1 182 ? -4.283 21.482 39.764 1.00 67.69 182 ASP A CA 1
ATOM 1400 C C . ASP A 1 182 ? -4.212 21.539 41.301 1.00 67.69 182 ASP A C 1
ATOM 1402 O O . ASP A 1 182 ? -5.233 21.631 41.978 1.00 67.69 182 ASP A O 1
ATOM 1406 N N . GLN A 1 183 ? -2.999 21.572 41.865 1.00 64.94 183 GLN A N 1
ATOM 1407 C CA . GLN A 1 183 ? -2.764 21.641 43.312 1.00 64.94 183 GLN A CA 1
ATOM 1408 C C . GLN A 1 183 ? -2.986 23.045 43.903 1.00 64.94 183 GLN A C 1
ATOM 1410 O O . GLN A 1 183 ? -3.197 23.176 45.106 1.00 64.94 183 GLN A O 1
ATOM 1415 N N . VAL A 1 184 ? -2.964 24.096 43.075 1.00 70.25 184 VAL A N 1
ATOM 1416 C CA . VAL A 1 184 ? -3.020 25.507 43.515 1.00 70.25 184 VAL A CA 1
ATOM 1417 C C . VAL A 1 184 ? -4.461 26.043 43.642 1.00 70.25 184 VAL A C 1
ATOM 1419 O O . VAL A 1 184 ? -4.678 27.073 44.273 1.00 70.25 184 VAL A O 1
ATOM 1422 N N . HIS A 1 185 ? -5.464 25.352 43.086 1.00 71.31 185 HIS A N 1
ATOM 1423 C CA . HIS A 1 185 ? -6.825 25.894 42.898 1.00 71.31 185 HIS A CA 1
ATOM 1424 C C . HIS A 1 185 ? -7.922 25.301 43.814 1.00 71.31 185 HIS A C 1
ATOM 1426 O O . HIS A 1 185 ? -9.098 25.638 43.657 1.00 71.31 185 HIS A O 1
ATOM 1432 N N . VAL A 1 186 ? -7.571 24.421 44.759 1.00 66.19 186 VAL A N 1
ATOM 1433 C CA . VAL A 1 186 ? -8.533 23.614 45.542 1.00 66.19 186 VAL A CA 1
ATOM 1434 C C . VAL A 1 186 ? -9.322 24.449 46.567 1.00 66.19 186 VAL A C 1
ATOM 1436 O O . VAL A 1 186 ? -8.765 25.324 47.230 1.00 66.19 186 VAL A O 1
ATOM 1439 N N . LYS A 1 187 ? -10.620 24.154 46.750 1.00 64.12 187 LYS A N 1
ATOM 1440 C CA . LYS A 1 187 ? -11.522 24.854 47.692 1.00 64.12 187 LYS A CA 1
ATOM 1441 C C . LYS A 1 187 ? -12.055 23.931 48.799 1.00 64.12 187 LYS A C 1
ATOM 1443 O O . LYS A 1 187 ? -11.978 22.710 48.724 1.00 64.12 187 LYS A O 1
ATOM 1448 N N . ALA A 1 188 ? -12.583 24.521 49.874 1.00 62.97 188 ALA A N 1
ATOM 1449 C CA . ALA A 1 188 ? -12.889 23.797 51.116 1.00 62.97 188 ALA A CA 1
ATOM 1450 C C . ALA A 1 188 ? -14.153 22.905 51.087 1.00 62.97 188 ALA A C 1
ATOM 1452 O O . ALA A 1 188 ? -14.299 22.055 51.963 1.00 62.97 188 ALA A O 1
ATOM 1453 N N . ALA A 1 189 ? -15.059 23.087 50.120 1.00 64.31 189 ALA A N 1
ATOM 1454 C CA . ALA A 1 189 ? -16.404 22.493 50.142 1.00 64.31 189 ALA A CA 1
ATOM 1455 C C . ALA A 1 189 ? -16.480 21.007 49.719 1.00 64.31 189 ALA A C 1
ATOM 1457 O O . ALA A 1 189 ? -17.459 20.328 50.013 1.00 64.31 189 ALA A O 1
ATOM 1458 N N . GLU A 1 190 ? -15.467 20.484 49.029 1.00 63.59 190 GLU A N 1
ATOM 1459 C CA . GLU A 1 190 ? -15.580 19.279 48.186 1.00 63.59 190 GLU A CA 1
ATOM 1460 C C . GLU A 1 190 ? -15.240 17.959 48.921 1.00 63.59 190 GLU A C 1
ATOM 1462 O O . GLU A 1 190 ? -14.591 17.085 48.352 1.00 63.59 190 GLU A O 1
ATOM 1467 N N . ARG A 1 191 ? -15.585 17.818 50.215 1.00 59.59 191 ARG A N 1
ATOM 1468 C CA . ARG A 1 191 ? -14.858 16.883 51.111 1.00 59.59 191 ARG A CA 1
ATOM 1469 C C . ARG A 1 191 ? -15.522 15.563 51.574 1.00 59.59 191 ARG A C 1
ATOM 1471 O O . ARG A 1 191 ? -14.740 14.686 51.920 1.00 59.59 191 ARG A O 1
ATOM 1478 N N . MET A 1 192 ? -16.854 15.352 51.619 1.00 48.03 192 MET A N 1
ATOM 1479 C CA . MET A 1 192 ? -17.463 14.114 52.211 1.00 48.03 192 MET A CA 1
ATOM 1480 C C . MET A 1 192 ? -18.873 13.710 51.688 1.00 48.03 192 MET A C 1
ATOM 1482 O O . MET A 1 192 ? -19.680 14.586 51.390 1.00 48.03 192 MET A O 1
ATOM 1486 N N . SER A 1 193 ? -19.220 12.401 51.702 1.00 46.72 193 SER A N 1
ATOM 1487 C CA . SER A 1 193 ? -20.606 11.835 51.681 1.00 46.72 193 SER A CA 1
ATOM 1488 C C . SER A 1 193 ? -20.668 10.351 52.166 1.00 46.72 193 SER A C 1
ATOM 1490 O O . SER A 1 193 ? -19.613 9.747 52.355 1.00 46.72 193 SER A O 1
ATOM 1492 N N . VAL A 1 194 ? -21.861 9.764 52.442 1.00 50.38 194 VAL A N 1
ATOM 1493 C CA . VAL A 1 194 ? -22.051 8.417 53.082 1.00 50.38 194 VAL A CA 1
ATOM 1494 C C . VAL A 1 194 ? -23.370 7.702 52.658 1.00 50.38 194 VAL A C 1
ATOM 1496 O O . VAL A 1 194 ? -24.382 8.380 52.506 1.00 50.38 194 VAL A O 1
ATOM 1499 N N . VAL A 1 195 ? -23.402 6.352 52.529 1.00 49.62 195 VAL A N 1
ATOM 1500 C CA . VAL A 1 195 ? -24.594 5.502 52.179 1.00 49.62 195 VAL A CA 1
ATOM 1501 C C . VAL A 1 195 ? -24.571 4.109 52.892 1.00 49.62 195 VAL A C 1
ATOM 1503 O O . VAL A 1 195 ? -23.502 3.677 53.319 1.00 49.62 195 VAL A O 1
ATOM 1506 N N . LYS A 1 196 ? -25.716 3.394 53.040 1.00 44.75 196 LYS A N 1
ATOM 1507 C CA . LYS A 1 196 ? -25.871 2.020 53.625 1.00 44.75 196 LYS A CA 1
ATOM 1508 C C . LYS A 1 196 ? -26.974 1.163 52.938 1.00 44.75 196 LYS A C 1
ATOM 1510 O O . LYS A 1 196 ? -27.831 1.732 52.274 1.00 44.75 196 LYS A O 1
ATOM 1515 N N . LEU A 1 197 ? -26.976 -0.174 53.135 1.00 41.19 197 LEU A N 1
ATOM 1516 C CA . LEU A 1 197 ? -27.920 -1.174 52.558 1.00 41.19 197 LEU A CA 1
ATOM 1517 C C . LEU A 1 197 ? -28.131 -2.437 53.449 1.00 41.19 197 LEU A C 1
ATOM 1519 O O . LEU A 1 197 ? -27.386 -2.632 54.408 1.00 41.19 197 LEU A O 1
ATOM 1523 N N . ALA A 1 198 ? -29.112 -3.296 53.105 1.00 33.81 198 ALA A N 1
ATOM 1524 C CA . ALA A 1 198 ? -29.400 -4.629 53.688 1.00 33.81 198 ALA A CA 1
ATOM 1525 C C . ALA A 1 198 ? -30.062 -5.588 52.647 1.00 33.81 198 ALA A C 1
ATOM 1527 O O . ALA A 1 198 ? -30.390 -5.141 51.549 1.00 33.81 198 ALA A O 1
ATOM 1528 N N . ALA A 1 199 ? -30.238 -6.884 52.959 1.00 40.25 199 ALA A N 1
ATOM 1529 C CA . ALA A 1 199 ? -30.678 -7.967 52.041 1.00 40.25 199 ALA A CA 1
ATOM 1530 C C . ALA A 1 199 ? -31.664 -8.955 52.751 1.00 40.25 199 ALA A C 1
ATOM 1532 O O . ALA A 1 199 ? -32.035 -8.670 53.888 1.00 40.25 199 ALA A O 1
ATOM 1533 N N . THR A 1 200 ? -32.181 -10.085 52.221 1.00 48.34 200 THR A N 1
ATOM 1534 C CA . THR A 1 200 ? -31.843 -10.959 51.053 1.00 48.34 200 THR A CA 1
ATOM 1535 C C . THR A 1 200 ? -33.158 -11.627 50.504 1.00 48.34 200 THR A C 1
ATOM 1537 O O . THR A 1 200 ? -34.157 -10.920 50.515 1.00 48.34 200 THR A O 1
ATOM 1540 N N . LEU A 1 201 ? -33.369 -12.875 50.008 1.00 42.22 201 LEU A N 1
ATOM 1541 C CA . LEU A 1 201 ? -32.616 -14.154 49.843 1.00 42.22 201 LEU A CA 1
ATOM 1542 C C . LEU A 1 201 ? -33.012 -14.871 48.479 1.00 42.22 201 LEU A C 1
ATOM 1544 O O . LEU A 1 201 ? -32.961 -14.140 47.494 1.00 42.22 201 LEU A O 1
ATOM 1548 N N . PRO A 1 202 ? -33.330 -16.193 48.292 1.00 48.53 202 PRO A N 1
ATOM 1549 C CA . PRO A 1 202 ? -33.574 -16.834 46.966 1.00 48.53 202 PRO A CA 1
ATOM 1550 C C . PRO A 1 202 ? -35.108 -17.081 46.755 1.00 48.53 202 PRO A C 1
ATOM 1552 O O . PRO A 1 202 ? -35.854 -16.385 47.449 1.00 48.53 202 PRO A O 1
ATOM 1555 N N . PRO A 1 203 ? -35.674 -18.018 45.927 1.00 49.94 203 PRO A N 1
ATOM 1556 C CA . PRO A 1 203 ? -35.174 -19.046 44.967 1.00 49.94 203 PRO A CA 1
ATOM 1557 C C . PRO A 1 203 ? -35.650 -18.770 43.498 1.00 49.94 203 PRO A C 1
ATOM 1559 O O . PRO A 1 203 ? -36.090 -17.645 43.263 1.00 49.94 203 PRO A O 1
ATOM 1562 N N . PRO A 1 204 ? -35.628 -19.695 42.490 1.00 47.16 204 PRO A N 1
ATOM 1563 C CA . PRO A 1 204 ? -35.184 -21.099 42.427 1.00 47.16 204 PRO A CA 1
ATOM 1564 C C . PRO A 1 204 ? -34.168 -21.432 41.289 1.00 47.16 204 PRO A C 1
ATOM 1566 O O . PRO A 1 204 ? -32.984 -21.149 41.450 1.00 47.16 204 PRO A O 1
ATOM 1569 N N . SER A 1 205 ? -34.556 -22.132 40.202 1.00 61.59 205 SER A N 1
ATOM 1570 C CA . SER A 1 205 ? -33.627 -22.850 39.300 1.00 61.59 205 SER A CA 1
ATOM 1571 C C . SER A 1 205 ? -33.022 -21.990 38.177 1.00 61.59 205 SER A C 1
ATOM 1573 O O . SER A 1 205 ? -33.665 -21.626 37.194 1.00 61.59 205 SER A O 1
ATOM 1575 N N . LEU A 1 206 ? -31.723 -21.712 38.303 1.00 50.38 206 LEU A N 1
ATOM 1576 C CA . LEU A 1 206 ? -31.073 -20.606 37.599 1.00 50.38 206 LEU A CA 1
ATOM 1577 C C . LEU A 1 206 ? -30.788 -20.781 36.098 1.00 50.38 206 LEU A C 1
ATOM 1579 O O . LEU A 1 206 ? -30.698 -19.763 35.430 1.00 50.38 206 LEU A O 1
ATOM 1583 N N . GLY A 1 207 ? -30.651 -21.985 35.532 1.00 58.56 207 GLY A N 1
ATOM 1584 C CA . GLY A 1 207 ? -30.147 -22.155 34.149 1.00 58.56 207 GLY A CA 1
ATOM 1585 C C . GLY A 1 207 ? -30.908 -21.340 33.086 1.00 58.56 207 GLY A C 1
ATOM 1586 O O . GLY A 1 207 ? -30.334 -20.483 32.416 1.00 58.56 207 GLY A O 1
ATOM 1587 N N . ALA A 1 208 ? -32.226 -21.536 32.991 1.00 61.09 208 ALA A N 1
ATOM 1588 C CA . ALA A 1 208 ? -33.080 -20.767 32.078 1.00 61.09 208 ALA A CA 1
ATOM 1589 C C . ALA A 1 208 ? -33.253 -19.294 32.508 1.00 61.09 208 ALA A C 1
ATOM 1591 O O . ALA A 1 208 ? -33.429 -18.412 31.667 1.00 61.09 208 ALA A O 1
ATOM 1592 N N . MET A 1 209 ? -33.174 -19.011 33.813 1.00 62.75 209 MET A N 1
ATOM 1593 C CA . MET A 1 209 ? -33.334 -17.659 34.361 1.00 62.75 209 MET A CA 1
ATOM 1594 C C . MET A 1 209 ? -32.111 -16.782 34.083 1.00 62.75 209 MET A C 1
ATOM 1596 O O . MET A 1 209 ? -32.276 -15.613 33.760 1.00 62.75 209 MET A O 1
ATOM 1600 N N . LEU A 1 210 ? -30.899 -17.341 34.129 1.00 62.94 210 LEU A N 1
ATOM 1601 C CA . LEU A 1 210 ? -29.653 -16.675 33.745 1.00 62.94 210 LEU A CA 1
ATOM 1602 C C . LEU A 1 210 ? -29.670 -16.298 32.264 1.00 62.94 210 LEU A C 1
ATOM 1604 O O . LEU A 1 210 ? -29.301 -15.176 31.926 1.00 62.94 210 LEU A O 1
ATOM 1608 N N . PHE A 1 211 ? -30.163 -17.181 31.391 1.00 69.38 211 PHE A N 1
ATOM 1609 C CA . PHE A 1 211 ? -30.339 -16.872 29.971 1.00 69.38 211 PHE A CA 1
ATOM 1610 C C . PHE A 1 211 ? -31.331 -15.710 29.768 1.00 69.38 211 PHE A C 1
ATOM 1612 O O . PHE A 1 211 ? -31.002 -14.719 29.116 1.00 69.38 211 PHE A O 1
ATOM 1619 N N . ALA A 1 212 ? -32.512 -15.771 30.396 1.00 71.00 212 ALA A N 1
ATOM 1620 C CA . ALA A 1 212 ? -33.518 -14.708 30.306 1.00 71.00 212 ALA A CA 1
ATOM 1621 C C . ALA A 1 212 ? -33.027 -13.362 30.884 1.00 71.00 212 ALA A C 1
ATOM 1623 O O . ALA A 1 212 ? -33.193 -12.318 30.251 1.00 71.00 212 ALA A O 1
ATOM 1624 N N . LEU A 1 213 ? -32.371 -13.379 32.051 1.00 60.88 213 LEU A N 1
ATOM 1625 C CA . LEU A 1 213 ? -31.762 -12.200 32.678 1.00 60.88 213 LEU A CA 1
ATOM 1626 C C . LEU A 1 213 ? -30.639 -11.605 31.821 1.00 60.88 213 LEU A C 1
ATOM 1628 O O . LEU A 1 213 ? -30.514 -10.385 31.765 1.00 60.88 213 LEU A O 1
ATOM 1632 N N . SER A 1 214 ? -29.859 -12.437 31.128 1.00 68.56 214 SER A N 1
ATOM 1633 C CA . SER A 1 214 ? -28.795 -11.979 30.226 1.00 68.56 214 SER A CA 1
ATOM 1634 C C . SER A 1 214 ? -29.366 -11.206 29.036 1.00 68.56 214 SER A C 1
ATOM 1636 O O . SER A 1 214 ? -28.931 -10.088 28.762 1.00 68.56 214 SER A O 1
ATOM 1638 N N . VAL A 1 215 ? -30.406 -11.741 28.384 1.00 72.44 215 VAL A N 1
ATOM 1639 C CA . VAL A 1 215 ? -31.088 -11.064 27.265 1.00 72.44 215 VAL A CA 1
ATOM 1640 C C . VAL A 1 215 ? -31.743 -9.753 27.721 1.00 72.44 215 VAL A C 1
ATOM 1642 O O . VAL A 1 215 ? -31.574 -8.721 27.073 1.00 72.44 215 VAL A O 1
ATOM 1645 N N . ILE A 1 216 ? -32.439 -9.752 28.863 1.00 75.62 216 ILE A N 1
ATOM 1646 C CA . ILE A 1 216 ? -33.065 -8.541 29.428 1.00 75.62 216 ILE A CA 1
ATOM 1647 C C . ILE A 1 216 ? -32.001 -7.501 29.833 1.00 75.62 216 ILE A C 1
ATOM 1649 O O . ILE A 1 216 ? -32.175 -6.302 29.595 1.00 75.62 216 ILE A O 1
ATOM 1653 N N . GLY A 1 217 ? -30.873 -7.951 30.390 1.00 64.12 217 GLY A N 1
ATOM 1654 C CA . GLY A 1 217 ? -29.748 -7.110 30.796 1.00 64.12 217 GLY A CA 1
ATOM 1655 C C . GLY A 1 217 ? -29.137 -6.318 29.639 1.00 64.12 217 GLY A C 1
ATOM 1656 O O . GLY A 1 217 ? -28.862 -5.130 29.807 1.00 64.12 217 GLY A O 1
ATOM 1657 N N . ILE A 1 218 ? -29.012 -6.925 28.453 1.00 70.81 218 ILE A N 1
ATOM 1658 C CA . ILE A 1 218 ? -28.505 -6.265 27.237 1.00 70.81 218 ILE A CA 1
ATOM 1659 C C . ILE A 1 218 ? -29.402 -5.084 26.824 1.00 70.81 218 ILE A C 1
ATOM 1661 O O . ILE A 1 218 ? -28.899 -3.993 26.549 1.00 70.81 218 ILE A O 1
ATOM 1665 N N . PHE A 1 219 ? -30.730 -5.256 26.828 1.00 64.75 219 PHE A N 1
ATOM 1666 C CA . PHE A 1 219 ? -31.667 -4.191 26.438 1.00 64.75 219 PHE A CA 1
ATOM 1667 C C . PHE A 1 219 ? -31.743 -3.044 27.460 1.00 64.75 219 PHE A C 1
ATOM 1669 O O . PHE A 1 219 ? -31.813 -1.872 27.069 1.00 64.75 219 PHE A O 1
ATOM 1676 N N . LEU A 1 220 ? -31.703 -3.360 28.760 1.00 60.25 220 LEU A N 1
ATOM 1677 C CA . LEU A 1 220 ? -31.736 -2.357 29.830 1.00 60.25 220 LEU A CA 1
ATOM 1678 C C . LEU A 1 220 ? -30.412 -1.583 29.933 1.00 60.25 220 LEU A C 1
ATOM 1680 O O . LEU A 1 220 ? -30.417 -0.352 29.934 1.00 60.25 220 LEU A O 1
ATOM 1684 N N . ASN A 1 221 ? -29.275 -2.285 29.960 1.00 59.81 221 ASN A N 1
ATOM 1685 C CA . ASN A 1 221 ? -27.945 -1.707 30.176 1.00 59.81 221 ASN A CA 1
ATOM 1686 C C . ASN A 1 221 ? -27.144 -1.475 28.883 1.00 59.81 221 ASN A C 1
ATOM 1688 O O . ASN A 1 221 ? -25.913 -1.430 28.918 1.00 59.81 221 ASN A O 1
ATOM 1692 N N . ARG A 1 222 ? -27.828 -1.188 27.763 1.00 61.78 222 ARG A N 1
ATOM 1693 C CA . ARG A 1 222 ? -27.248 -0.803 26.451 1.00 61.78 222 ARG A CA 1
ATOM 1694 C C . ARG A 1 222 ? -26.224 0.352 26.471 1.00 61.78 222 ARG A C 1
ATOM 1696 O O . ARG A 1 222 ? -25.648 0.686 25.443 1.00 61.78 222 ARG A O 1
ATOM 1703 N N . LYS A 1 223 ? -26.055 1.000 27.626 1.00 52.69 223 LYS A N 1
ATOM 1704 C CA . LYS A 1 223 ? -25.179 2.143 27.896 1.00 52.69 223 LYS A CA 1
ATOM 1705 C C . LYS A 1 223 ? -23.847 1.771 28.562 1.00 52.69 223 LYS A C 1
ATOM 1707 O O . LYS A 1 223 ? -22.997 2.637 28.682 1.00 52.69 223 LYS A O 1
ATOM 1712 N N . ASN A 1 224 ? -23.634 0.527 28.999 1.00 57.06 224 ASN A N 1
ATOM 1713 C CA . ASN A 1 224 ? -22.399 0.115 29.681 1.00 57.06 224 ASN A CA 1
ATOM 1714 C C . ASN A 1 224 ? -21.767 -1.103 29.001 1.00 57.06 224 ASN A C 1
ATOM 1716 O O . ASN A 1 224 ? -22.264 -2.222 29.133 1.00 57.06 224 ASN A O 1
ATOM 1720 N N . LEU A 1 225 ? -20.633 -0.904 28.319 1.00 62.31 225 LEU A N 1
ATOM 1721 C CA . LEU A 1 225 ? -20.021 -1.951 27.488 1.00 62.31 225 LEU A CA 1
ATOM 1722 C C . LEU A 1 225 ? -19.519 -3.162 28.301 1.00 62.31 225 LEU A C 1
ATOM 1724 O O . LEU A 1 225 ? -19.606 -4.282 27.807 1.00 62.31 225 LEU A O 1
ATOM 1728 N N . ILE A 1 226 ? -19.077 -2.971 29.559 1.00 63.75 226 ILE A N 1
ATOM 1729 C CA . ILE A 1 226 ? -18.764 -4.106 30.458 1.00 63.75 226 ILE A CA 1
ATOM 1730 C C . ILE A 1 226 ? -20.012 -4.969 30.660 1.00 63.75 226 ILE A C 1
ATOM 1732 O O . ILE A 1 226 ? -19.943 -6.185 30.538 1.00 63.75 226 ILE A O 1
ATOM 1736 N N . VAL A 1 227 ? -21.151 -4.349 30.983 1.00 63.03 227 VAL A N 1
ATOM 1737 C CA . VAL A 1 227 ? -22.371 -5.080 31.353 1.00 63.03 227 VAL A CA 1
ATOM 1738 C C . VAL A 1 227 ? -22.905 -5.872 30.163 1.00 63.03 227 VAL A C 1
ATOM 1740 O O . VAL A 1 227 ? -23.303 -7.017 30.338 1.00 63.03 227 VAL A O 1
ATOM 1743 N N . LEU A 1 228 ? -22.827 -5.310 28.954 1.00 68.44 228 LEU A N 1
ATOM 1744 C CA . LEU A 1 228 ? -23.196 -6.013 27.726 1.00 68.44 228 LEU A CA 1
ATOM 1745 C C . LEU A 1 228 ? -22.319 -7.258 27.494 1.00 68.44 228 LEU A C 1
ATOM 1747 O O . LEU A 1 228 ? -22.865 -8.332 27.261 1.00 68.44 228 LEU A O 1
ATOM 1751 N N . LEU A 1 229 ? -20.991 -7.146 27.638 1.00 70.12 229 LEU A N 1
ATOM 1752 C CA . LEU A 1 229 ? -20.074 -8.291 27.522 1.00 70.12 229 LEU A CA 1
ATOM 1753 C C . LEU A 1 229 ? -20.317 -9.342 28.622 1.00 70.12 229 LEU A C 1
ATOM 1755 O O . LEU A 1 229 ? -20.425 -10.527 28.323 1.00 70.12 229 LEU A O 1
ATOM 1759 N N . MET A 1 230 ? -20.494 -8.926 29.882 1.00 69.88 230 MET A N 1
ATOM 1760 C CA . MET A 1 230 ? -20.799 -9.849 30.988 1.00 69.88 230 MET A CA 1
ATOM 1761 C C . MET A 1 230 ? -22.140 -10.576 30.805 1.00 69.88 230 MET A C 1
ATOM 1763 O O . MET A 1 230 ? -22.267 -11.725 31.220 1.00 69.88 230 MET A O 1
ATOM 1767 N N . CYS A 1 231 ? -23.139 -9.950 30.173 1.00 71.19 231 CYS A N 1
ATOM 1768 C CA . CYS A 1 231 ? -24.386 -10.627 29.817 1.00 71.19 231 CYS A CA 1
ATOM 1769 C C . CYS A 1 231 ? -24.183 -11.699 28.732 1.00 71.19 231 CYS A C 1
ATOM 1771 O O . CYS A 1 231 ? -24.830 -12.740 28.802 1.00 71.19 231 CYS A O 1
ATOM 1773 N N . ILE A 1 232 ? -23.282 -11.502 27.764 1.00 73.44 232 ILE A N 1
ATOM 1774 C CA . ILE A 1 232 ? -22.972 -12.534 26.757 1.00 73.44 232 ILE A CA 1
ATOM 1775 C C . ILE A 1 232 ? -22.241 -13.719 27.412 1.00 73.44 232 ILE A C 1
ATOM 1777 O O . ILE A 1 232 ? -22.642 -14.866 27.223 1.00 73.44 232 ILE A O 1
ATOM 1781 N N . GLU A 1 233 ? -21.257 -13.454 28.275 1.00 73.56 233 GLU A N 1
ATOM 1782 C CA . GLU A 1 233 ? -20.544 -14.487 29.047 1.00 73.56 233 GLU A CA 1
ATOM 1783 C C . GLU A 1 233 ? -21.502 -15.313 29.935 1.00 73.56 233 GLU A C 1
ATOM 1785 O O . GLU A 1 233 ? -21.447 -16.544 29.956 1.00 73.56 233 GLU A O 1
ATOM 1790 N N . LEU A 1 234 ? -22.454 -14.658 30.618 1.00 70.69 234 LEU A N 1
ATOM 1791 C CA . LEU A 1 234 ? -23.500 -15.333 31.404 1.00 70.69 234 LEU A CA 1
ATOM 1792 C C . LEU A 1 234 ? -24.447 -16.180 30.536 1.00 70.69 234 LEU A C 1
ATOM 1794 O O . LEU A 1 234 ? -24.897 -17.242 30.975 1.00 70.69 234 LEU A O 1
ATOM 1798 N N . MET A 1 235 ? -24.722 -15.750 29.302 1.00 74.94 235 MET A N 1
ATOM 1799 C CA . MET A 1 235 ? -25.527 -16.504 28.341 1.00 74.94 235 MET A CA 1
ATOM 1800 C C . MET A 1 235 ? -24.806 -17.785 27.883 1.00 74.94 235 MET A C 1
ATOM 1802 O O . MET A 1 235 ? -25.420 -18.854 27.859 1.00 74.94 235 MET A O 1
ATOM 1806 N N . LEU A 1 236 ? -23.501 -17.712 27.593 1.00 75.31 236 LEU A N 1
ATOM 1807 C CA . LEU A 1 236 ? -22.675 -18.877 27.239 1.00 75.31 236 LEU A CA 1
ATOM 1808 C C . LEU A 1 236 ? -22.497 -19.841 28.427 1.00 75.31 236 LEU A C 1
ATOM 1810 O O .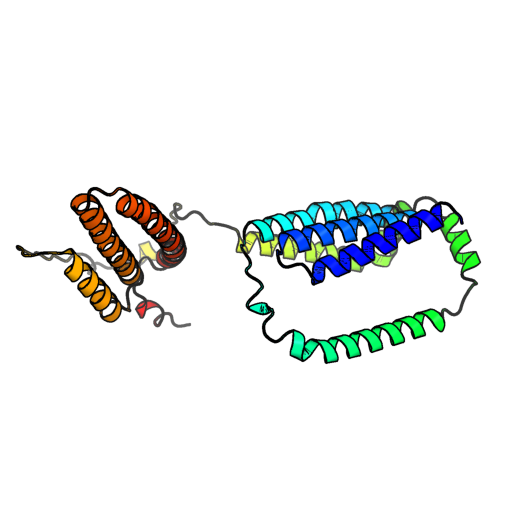 LEU A 1 236 ? -22.572 -21.061 28.261 1.00 75.31 236 LEU A O 1
ATOM 1814 N N . LEU A 1 237 ? -22.339 -19.316 29.647 1.00 71.56 237 LEU A N 1
ATOM 1815 C CA . LEU A 1 237 ? -22.270 -20.118 30.873 1.00 71.56 237 LEU A CA 1
ATOM 1816 C C . LEU A 1 237 ? -23.567 -20.909 31.130 1.00 71.56 237 LEU A C 1
ATOM 1818 O O . LEU A 1 237 ? -23.508 -22.085 31.496 1.00 71.56 237 LEU A O 1
ATOM 1822 N N . ALA A 1 238 ? -24.733 -20.300 30.888 1.00 72.19 238 ALA A N 1
ATOM 1823 C CA . ALA A 1 238 ? -26.029 -20.969 31.019 1.00 72.19 238 ALA A CA 1
ATOM 1824 C C . ALA A 1 238 ? -26.187 -22.152 30.042 1.00 72.19 238 ALA A C 1
ATOM 1826 O O . ALA A 1 238 ? -26.717 -23.199 30.421 1.00 72.19 238 ALA A O 1
ATOM 1827 N N . VAL A 1 239 ? -25.678 -22.020 28.810 1.00 70.88 239 VAL A N 1
ATOM 1828 C CA . VAL A 1 239 ? -25.660 -23.105 27.810 1.00 70.88 239 VAL A CA 1
ATOM 1829 C C . VAL A 1 239 ? -24.733 -24.247 28.246 1.00 70.88 239 VAL A C 1
ATOM 1831 O O . VAL A 1 239 ? -25.135 -25.411 28.199 1.00 70.88 239 VAL A O 1
ATOM 1834 N N . ASN A 1 240 ? -23.529 -23.933 28.736 1.00 74.81 240 ASN A N 1
ATOM 1835 C CA . ASN A 1 240 ? -22.577 -24.938 29.222 1.00 74.81 240 ASN A CA 1
ATOM 1836 C C . ASN A 1 240 ? -23.142 -25.783 30.374 1.00 74.81 240 ASN A C 1
ATOM 1838 O O . ASN A 1 240 ? -23.029 -27.009 30.350 1.00 74.81 240 ASN A O 1
ATOM 1842 N N . MET A 1 241 ? -23.808 -25.151 31.346 1.00 67.94 241 MET A N 1
ATOM 1843 C CA . MET A 1 241 ? -24.417 -25.852 32.485 1.00 67.94 241 MET A CA 1
ATOM 1844 C C . MET A 1 241 ? -25.452 -26.904 32.043 1.00 67.94 241 MET A C 1
ATOM 1846 O O . MET A 1 241 ? -25.575 -27.960 32.664 1.00 67.94 241 MET A O 1
ATOM 1850 N N . ASN A 1 242 ? -26.164 -26.643 30.942 1.00 69.62 242 ASN A N 1
ATOM 1851 C CA . ASN A 1 242 ? -27.156 -27.555 30.378 1.00 69.62 242 ASN A CA 1
ATOM 1852 C C . ASN A 1 242 ? -26.496 -28.800 29.746 1.00 69.62 242 ASN A C 1
ATOM 1854 O O . ASN A 1 242 ? -26.910 -29.926 30.019 1.00 69.62 242 ASN A O 1
ATOM 1858 N N . PHE A 1 243 ? -25.426 -28.624 28.960 1.00 66.31 243 PHE A N 1
ATOM 1859 C CA . PHE A 1 243 ? -24.700 -29.743 28.339 1.00 66.31 243 PHE A CA 1
ATOM 1860 C C . PHE A 1 243 ? -24.016 -30.667 29.362 1.00 66.31 243 PHE A C 1
ATOM 1862 O O . PHE A 1 243 ? -24.054 -31.889 29.193 1.00 66.31 243 PHE A O 1
ATOM 1869 N N . VAL A 1 244 ? -23.458 -30.123 30.453 1.00 64.06 244 VAL A N 1
ATOM 1870 C CA . VAL A 1 244 ? -22.902 -30.941 31.552 1.00 64.06 244 VAL A CA 1
ATOM 1871 C C . VAL A 1 244 ? -23.995 -31.777 32.230 1.00 64.06 244 VAL A C 1
ATOM 1873 O O . VAL A 1 244 ? -23.787 -32.962 32.489 1.00 64.06 244 VAL A O 1
ATOM 1876 N N . ALA A 1 245 ? -25.174 -31.195 32.477 1.00 64.06 245 ALA A N 1
ATOM 1877 C CA . ALA A 1 245 ? -26.285 -31.901 33.116 1.00 64.06 245 ALA A CA 1
ATOM 1878 C C . ALA A 1 245 ? -26.793 -33.087 32.272 1.00 64.06 245 ALA A C 1
ATOM 1880 O O . ALA A 1 245 ? -26.938 -34.192 32.797 1.00 64.06 245 ALA A O 1
ATOM 1881 N N . PHE A 1 246 ? -26.992 -32.895 30.961 1.00 60.06 246 PHE A N 1
ATOM 1882 C CA . PHE A 1 246 ? -27.380 -33.989 30.060 1.00 60.06 246 PHE A CA 1
ATOM 1883 C C . PHE A 1 246 ? -26.293 -35.066 29.933 1.00 60.06 246 PHE A C 1
ATOM 1885 O O . PHE A 1 246 ? -26.617 -36.251 29.948 1.00 60.06 246 PHE A O 1
ATOM 1892 N N . SER A 1 247 ? -25.014 -34.676 29.884 1.00 62.44 247 SER A N 1
ATOM 1893 C CA . SER A 1 247 ? -23.883 -35.615 29.870 1.00 62.44 247 SER A CA 1
ATOM 1894 C C . SER A 1 247 ? -23.890 -36.549 31.084 1.00 62.44 247 SER A C 1
ATOM 1896 O O . SER A 1 247 ? -23.771 -37.764 30.934 1.00 62.44 247 SER A O 1
ATOM 1898 N N . HIS A 1 248 ? -24.087 -36.001 32.286 1.00 60.56 248 HIS A N 1
ATOM 1899 C CA . HIS A 1 248 ? -24.151 -36.804 33.506 1.00 60.56 248 HIS A CA 1
ATOM 1900 C C . HIS A 1 248 ? -25.400 -37.701 33.552 1.00 60.56 248 HIS A C 1
ATOM 1902 O O . HIS A 1 248 ? -25.310 -38.842 33.995 1.00 60.56 248 HIS A O 1
ATOM 1908 N N . TYR A 1 249 ? -26.546 -37.217 33.056 1.00 58.78 249 TYR A N 1
ATOM 1909 C CA . TYR A 1 249 ? -27.813 -37.956 33.089 1.00 58.78 249 TYR A CA 1
ATOM 1910 C C . TYR A 1 249 ? -27.873 -39.136 32.104 1.00 58.78 249 TYR A C 1
ATOM 1912 O O . TYR A 1 249 ? -28.398 -40.189 32.454 1.00 58.78 249 TYR A O 1
ATOM 1920 N N . LEU A 1 250 ? -27.322 -38.991 30.891 1.00 62.53 250 LEU A N 1
ATOM 1921 C CA . LEU A 1 250 ? -27.231 -40.093 29.919 1.00 62.53 250 LEU A CA 1
ATOM 1922 C C . LEU A 1 250 ? -25.993 -40.989 30.130 1.00 62.53 250 LEU A C 1
ATOM 1924 O O . LEU A 1 250 ? -25.845 -41.990 29.433 1.00 62.53 250 LEU A O 1
ATOM 1928 N N . GLY A 1 251 ? -25.104 -40.648 31.071 1.00 59.38 251 GLY A N 1
ATOM 1929 C CA . GLY A 1 251 ? -23.848 -41.371 31.310 1.00 59.38 251 GLY A CA 1
ATOM 1930 C C . GLY A 1 251 ? -22.804 -41.215 30.194 1.00 59.38 251 GLY A C 1
ATOM 1931 O O . GLY A 1 251 ? -21.839 -41.974 30.148 1.00 59.38 251 GLY A O 1
ATOM 1932 N N . ASP A 1 252 ? -22.991 -40.244 29.297 1.00 62.44 252 ASP A N 1
ATOM 1933 C CA . ASP A 1 252 ? -22.217 -40.063 28.067 1.00 62.44 252 ASP A CA 1
ATOM 1934 C C . ASP A 1 252 ? -21.297 -38.836 28.154 1.00 62.44 252 ASP A C 1
ATOM 1936 O O . ASP A 1 252 ? -21.745 -37.704 28.352 1.00 62.44 252 ASP A O 1
ATOM 1940 N N . MET A 1 253 ? -19.994 -39.044 27.951 1.00 63.78 253 MET A N 1
ATOM 1941 C CA . MET A 1 253 ? -18.974 -37.991 27.983 1.00 63.78 253 MET A CA 1
ATOM 1942 C C . MET A 1 253 ? -19.023 -37.031 26.779 1.00 63.78 253 MET A C 1
ATOM 1944 O O . MET A 1 253 ? -18.404 -35.968 26.843 1.00 63.78 253 MET A O 1
ATOM 1948 N N . HIS A 1 254 ? -19.762 -37.320 25.700 1.00 69.12 254 HIS A N 1
ATOM 1949 C CA . HIS A 1 254 ? -19.828 -36.427 24.534 1.00 69.12 254 HIS A CA 1
ATOM 1950 C C . HIS A 1 254 ? -20.355 -35.018 24.866 1.00 69.12 254 HIS A C 1
ATOM 1952 O O . HIS A 1 254 ? -19.861 -34.035 24.308 1.00 69.12 254 HIS A O 1
ATOM 1958 N N . GLY A 1 255 ? -21.277 -34.883 25.828 1.00 66.50 255 GLY A N 1
ATOM 1959 C CA . GLY A 1 255 ? -21.736 -33.567 26.292 1.00 66.50 255 GLY A CA 1
ATOM 1960 C C . GLY A 1 255 ? -20.661 -32.772 27.052 1.00 66.50 255 GLY A C 1
ATOM 1961 O O . GLY A 1 255 ? -20.575 -31.557 26.886 1.00 66.50 255 GLY A O 1
ATOM 1962 N N . GLN A 1 256 ? -19.778 -33.439 27.808 1.00 67.44 256 GLN A N 1
ATOM 1963 C CA . GLN A 1 256 ? -18.598 -32.803 28.417 1.00 67.44 256 GLN A CA 1
ATOM 1964 C C . GLN A 1 256 ? -17.590 -32.354 27.350 1.00 67.44 256 GLN A C 1
ATOM 1966 O O . GLN A 1 256 ? -17.048 -31.255 27.445 1.00 67.44 256 GLN A O 1
ATOM 1971 N N . ILE A 1 257 ? -17.377 -33.160 26.303 1.00 73.69 257 ILE A N 1
ATOM 1972 C CA . ILE A 1 257 ? -16.482 -32.814 25.185 1.00 73.69 257 ILE A CA 1
ATOM 1973 C C . ILE A 1 257 ? -16.961 -31.536 24.472 1.00 73.69 257 ILE A C 1
ATOM 1975 O O . ILE A 1 257 ? -16.144 -30.666 24.171 1.00 73.69 257 ILE A O 1
ATOM 1979 N N . PHE A 1 258 ? -18.271 -31.363 24.264 1.00 67.56 258 PHE A N 1
ATOM 1980 C CA . PHE A 1 258 ? -18.823 -30.150 23.641 1.00 67.56 258 PHE A CA 1
ATOM 1981 C C . PHE A 1 258 ? -18.609 -28.868 24.465 1.00 67.56 258 PHE A C 1
ATOM 1983 O O . PHE A 1 258 ? -18.373 -27.803 23.892 1.00 67.56 258 PHE A O 1
ATOM 1990 N N . VAL A 1 259 ? -18.624 -28.960 25.798 1.00 71.50 259 VAL A N 1
ATOM 1991 C CA . VAL A 1 259 ? -18.408 -27.810 26.697 1.00 71.50 259 VAL A CA 1
ATOM 1992 C C . VAL A 1 259 ? -17.007 -27.210 26.532 1.00 71.50 259 VAL A C 1
ATOM 1994 O O . VAL A 1 259 ? -16.865 -25.988 26.547 1.00 71.50 259 VAL A O 1
ATOM 1997 N N . PHE A 1 260 ? -15.975 -28.024 26.274 1.00 72.38 260 PHE A N 1
ATOM 1998 C CA . PHE A 1 260 ? -14.624 -27.511 25.996 1.00 72.38 260 PHE A CA 1
ATOM 1999 C C . PHE A 1 260 ? -14.569 -26.616 24.746 1.00 72.38 260 PHE A C 1
ATOM 2001 O O . PHE A 1 260 ? -13.867 -25.601 24.748 1.00 72.38 260 PHE A O 1
ATOM 2008 N N . PHE A 1 261 ? -15.338 -26.930 23.697 1.00 67.88 261 PHE A N 1
ATOM 2009 C CA . PHE A 1 261 ? -15.410 -26.086 22.499 1.00 67.88 261 PHE A CA 1
ATOM 2010 C C . PHE A 1 261 ? -16.114 -24.750 22.774 1.00 67.88 261 PHE A C 1
ATOM 2012 O O . PHE A 1 261 ? -15.614 -23.705 22.361 1.00 67.88 261 PHE A O 1
ATOM 2019 N N . ILE A 1 262 ? -17.222 -24.751 23.523 1.00 74.00 262 ILE A N 1
ATOM 2020 C CA . ILE A 1 262 ? -17.962 -23.521 23.862 1.00 74.00 262 ILE A CA 1
ATOM 2021 C C . ILE A 1 262 ? -17.122 -22.614 24.780 1.00 74.00 262 ILE A C 1
ATOM 2023 O O . ILE A 1 262 ? -17.050 -21.408 24.547 1.00 74.00 262 ILE A O 1
ATOM 2027 N N . LEU A 1 263 ? -16.420 -23.180 25.770 1.00 74.12 263 LEU A N 1
ATOM 2028 C CA . LEU A 1 263 ? -15.474 -22.435 26.616 1.00 74.12 263 LEU A CA 1
ATOM 2029 C C . LEU A 1 263 ? -14.314 -21.818 25.809 1.00 74.12 263 LEU A C 1
ATOM 2031 O O . LEU A 1 263 ? -13.847 -20.728 26.138 1.00 74.12 263 LEU A O 1
ATOM 2035 N N . THR A 1 264 ? -13.877 -22.476 24.729 1.00 72.88 264 THR A N 1
ATOM 2036 C CA . THR A 1 264 ? -12.831 -21.952 23.831 1.00 72.88 264 THR A CA 1
ATOM 2037 C C . THR A 1 264 ? -13.330 -20.757 23.008 1.00 72.88 264 THR A C 1
ATOM 2039 O O . THR A 1 264 ? -12.591 -19.790 22.825 1.00 72.88 264 THR A O 1
ATOM 2042 N N . VAL A 1 265 ? -14.591 -20.777 22.556 1.00 77.31 265 VAL A N 1
ATOM 2043 C CA . VAL A 1 265 ? -15.213 -19.636 21.855 1.00 77.31 265 VAL A CA 1
ATOM 2044 C C . VAL A 1 265 ? -15.384 -18.439 22.794 1.00 77.31 265 VAL A C 1
ATOM 2046 O O . VAL A 1 265 ? -15.002 -17.329 22.424 1.00 77.31 265 VAL A O 1
ATOM 2049 N N . ALA A 1 266 ? -15.866 -18.666 24.023 1.00 69.88 266 ALA A N 1
ATOM 2050 C CA . ALA A 1 266 ? -15.998 -17.617 25.038 1.00 69.88 266 ALA A CA 1
ATOM 2051 C C . ALA A 1 266 ? -14.658 -16.899 25.291 1.00 69.88 266 ALA A C 1
ATOM 2053 O O . ALA A 1 266 ? -14.583 -15.676 25.219 1.00 69.88 266 ALA A O 1
ATOM 2054 N N . ALA A 1 267 ? -13.563 -17.651 25.465 1.00 71.81 267 ALA A N 1
ATOM 2055 C CA . ALA A 1 267 ? -12.226 -17.081 25.652 1.00 71.81 267 ALA A CA 1
ATOM 2056 C C . ALA A 1 267 ? -11.762 -16.178 24.486 1.00 71.81 267 ALA A C 1
ATOM 2058 O O . ALA A 1 267 ? -11.068 -15.185 24.720 1.00 71.81 267 ALA A O 1
ATOM 2059 N N . ALA A 1 268 ? -12.149 -16.487 23.242 1.00 69.44 268 ALA A N 1
ATOM 2060 C CA . ALA A 1 268 ? -11.801 -15.681 22.072 1.00 69.44 268 ALA A CA 1
ATOM 2061 C C . ALA A 1 268 ? -12.612 -14.373 21.994 1.00 69.44 268 ALA A C 1
ATOM 2063 O O . ALA A 1 268 ? -12.045 -13.313 21.715 1.00 69.44 268 ALA A O 1
ATOM 2064 N N . GLU A 1 269 ? -13.915 -14.421 22.293 1.00 70.25 269 GLU A N 1
ATOM 2065 C CA . GLU A 1 269 ? -14.756 -13.220 22.381 1.00 70.25 269 GLU A CA 1
ATOM 2066 C C . GLU A 1 269 ? -14.300 -12.313 23.534 1.00 70.25 269 GLU A C 1
ATOM 2068 O O . GLU A 1 269 ? -14.081 -11.115 23.332 1.00 70.25 269 GLU A O 1
ATOM 2073 N N . SER A 1 270 ? -14.041 -12.898 24.708 1.00 62.91 270 SER A N 1
ATOM 2074 C CA . SER A 1 270 ? -13.537 -12.195 25.892 1.00 62.91 270 SER A CA 1
ATOM 2075 C C . SER A 1 270 ? -12.226 -11.456 25.607 1.00 62.91 270 SER A C 1
ATOM 2077 O O . SER A 1 270 ? -12.063 -10.306 26.013 1.00 62.91 270 SER A O 1
ATOM 2079 N N . ALA A 1 271 ? -11.304 -12.053 24.840 1.00 64.19 271 ALA A N 1
ATOM 2080 C CA . ALA A 1 271 ? -10.045 -11.413 24.453 1.00 64.19 271 ALA A CA 1
ATOM 2081 C C . ALA A 1 271 ? -10.242 -10.148 23.593 1.00 64.19 271 ALA A C 1
ATOM 2083 O O . ALA A 1 271 ? -9.586 -9.132 23.840 1.00 64.19 271 ALA A O 1
ATOM 2084 N N . ILE A 1 272 ? -11.157 -10.172 22.617 1.00 66.88 272 ILE A N 1
ATOM 2085 C CA . ILE A 1 272 ? -11.458 -9.012 21.755 1.00 66.88 272 ILE A CA 1
ATOM 2086 C C . ILE A 1 272 ? -12.255 -7.957 22.538 1.00 66.88 272 ILE A C 1
ATOM 2088 O O . ILE A 1 272 ? -11.926 -6.767 22.490 1.00 66.88 272 ILE A O 1
ATOM 2092 N N . GLY A 1 273 ? -13.249 -8.395 23.317 1.00 65.25 273 GLY A N 1
ATOM 2093 C CA . GLY A 1 273 ? -14.044 -7.550 24.205 1.00 65.25 273 GLY A CA 1
ATOM 2094 C C . GLY A 1 273 ? -13.170 -6.798 25.208 1.00 65.25 273 GLY A C 1
ATOM 2095 O O . GLY A 1 273 ? -13.209 -5.566 25.252 1.00 65.25 273 GLY A O 1
ATOM 2096 N N . LEU A 1 274 ? -12.306 -7.501 25.951 1.00 60.56 274 LEU A N 1
ATOM 2097 C CA . LEU A 1 274 ? -11.344 -6.867 26.855 1.00 60.56 274 LEU A CA 1
ATOM 2098 C C . LEU A 1 274 ? -10.331 -6.000 26.108 1.00 60.56 274 LEU A C 1
ATOM 2100 O O . LEU A 1 274 ? -9.999 -4.943 26.630 1.00 60.56 274 LEU A O 1
ATOM 2104 N N . ALA A 1 275 ? -9.844 -6.365 24.918 1.00 59.44 275 ALA A N 1
ATOM 2105 C CA . ALA A 1 275 ? -8.904 -5.512 24.185 1.00 59.44 275 ALA A CA 1
ATOM 2106 C C . ALA A 1 275 ? -9.508 -4.127 23.882 1.00 59.44 275 ALA A C 1
ATOM 2108 O O . ALA A 1 275 ? -8.873 -3.103 24.154 1.00 59.44 275 ALA A O 1
ATOM 2109 N N . LEU A 1 276 ? -10.756 -4.088 23.403 1.00 60.31 276 LEU A N 1
ATOM 2110 C CA . LEU A 1 276 ? -11.489 -2.848 23.136 1.00 60.31 276 LEU A CA 1
ATOM 2111 C C . LEU A 1 276 ? -11.823 -2.094 24.437 1.00 60.31 276 LEU A C 1
ATOM 2113 O O . LEU A 1 276 ? -11.652 -0.877 24.539 1.00 60.31 276 LEU A O 1
ATOM 2117 N N . LEU A 1 277 ? -12.243 -2.822 25.471 1.00 56.84 277 LEU A N 1
ATOM 2118 C CA . LEU A 1 277 ? -12.670 -2.253 26.746 1.00 56.84 277 LEU A CA 1
ATOM 2119 C C . LEU A 1 277 ? -11.506 -1.692 27.571 1.00 56.84 277 LEU A C 1
ATOM 2121 O O . LEU A 1 277 ? -11.602 -0.602 28.132 1.00 56.84 277 LEU A O 1
ATOM 2125 N N . VAL A 1 278 ? -10.365 -2.381 27.580 1.00 54.00 278 VAL A N 1
ATOM 2126 C CA . VAL A 1 278 ? -9.101 -1.930 28.181 1.00 54.00 278 VAL A CA 1
ATOM 2127 C C . VAL A 1 278 ? -8.528 -0.727 27.423 1.00 54.00 278 VAL A C 1
ATOM 2129 O O . VAL A 1 278 ? -7.741 0.015 28.019 1.00 54.00 278 VAL A O 1
ATOM 2132 N N . LEU A 1 279 ? -8.933 -0.492 26.167 1.00 52.25 279 LEU A N 1
ATOM 2133 C CA . LEU A 1 279 ? -8.588 0.684 25.359 1.00 52.25 279 LEU A CA 1
ATOM 2134 C C . LEU A 1 279 ? -9.524 1.882 25.624 1.00 52.25 279 LEU A C 1
ATOM 2136 O O . LEU A 1 279 ? -9.037 3.007 25.67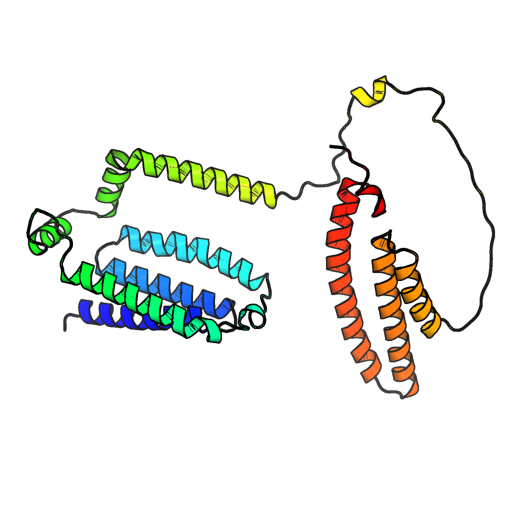9 1.00 52.25 279 LEU A O 1
ATOM 2140 N N . LEU A 1 280 ? -10.814 1.665 25.906 1.00 57.22 280 LEU A N 1
ATOM 2141 C CA . LEU A 1 280 ? -11.731 2.717 26.386 1.00 57.22 280 LEU A CA 1
ATOM 2142 C C . LEU A 1 280 ? -11.432 3.127 27.840 1.00 57.22 280 LEU A C 1
ATOM 2144 O O . LEU A 1 280 ? -11.167 4.295 28.138 1.00 57.22 280 LEU A O 1
ATOM 2148 N N . PHE A 1 281 ? -11.378 2.151 28.749 1.00 50.38 281 PHE A N 1
ATOM 2149 C CA . PHE A 1 281 ? -11.141 2.360 30.183 1.00 50.38 281 PHE A CA 1
ATOM 2150 C C . PHE A 1 281 ? -9.726 2.897 30.484 1.00 50.38 281 PHE A C 1
ATOM 2152 O O . PHE A 1 281 ? -9.496 3.489 31.531 1.00 50.38 281 PHE A O 1
ATOM 2159 N N . ARG A 1 282 ? -8.783 2.772 29.533 1.00 52.84 282 ARG A N 1
ATOM 2160 C CA . ARG A 1 282 ? -7.471 3.461 29.521 1.00 52.84 282 ARG A CA 1
ATOM 2161 C C . ARG A 1 282 ? -7.569 4.983 29.591 1.00 52.84 282 ARG A C 1
ATOM 2163 O O . ARG A 1 282 ? -6.636 5.590 30.097 1.00 52.84 282 ARG A O 1
ATOM 2170 N N . ASN A 1 283 ? -8.624 5.561 29.017 1.00 50.59 283 ASN A N 1
ATOM 2171 C CA . ASN A 1 283 ? -8.660 6.975 28.638 1.00 50.59 283 ASN A CA 1
ATOM 2172 C C . ASN A 1 283 ? -9.743 7.784 29.363 1.00 50.59 283 ASN A C 1
ATOM 2174 O O . ASN A 1 283 ? -9.581 8.986 29.540 1.00 50.59 283 ASN A O 1
ATOM 2178 N N . LYS A 1 284 ? -10.850 7.141 29.756 1.00 56.72 284 LYS A N 1
ATOM 2179 C CA . LYS A 1 284 ? -11.991 7.793 30.427 1.00 56.72 284 LYS A CA 1
ATOM 2180 C C . LYS A 1 284 ? -12.149 7.410 31.904 1.00 56.72 284 LYS A C 1
ATOM 2182 O O . LYS A 1 284 ? -12.915 8.065 32.596 1.00 56.72 284 LYS A O 1
ATOM 2187 N N . SER A 1 285 ? -11.494 6.340 32.377 1.00 48.53 285 SER A N 1
ATOM 2188 C CA . SER A 1 285 ? -11.721 5.725 33.708 1.00 48.53 285 SER A CA 1
ATOM 2189 C C . SER A 1 285 ? -13.193 5.392 34.022 1.00 48.53 285 SER A C 1
ATOM 2191 O O . SER A 1 285 ? -13.558 5.126 35.163 1.00 48.53 285 SER A O 1
ATOM 2193 N N . ASN A 1 286 ? -14.029 5.375 32.985 1.00 49.25 286 ASN A N 1
ATOM 2194 C CA . ASN A 1 286 ? -15.457 5.105 32.971 1.00 49.25 286 ASN A CA 1
ATOM 2195 C C . ASN A 1 286 ? -15.757 4.341 31.668 1.00 49.25 286 ASN A C 1
ATOM 2197 O O . ASN A 1 286 ? -15.035 4.502 30.679 1.00 49.25 286 ASN A O 1
ATOM 2201 N N . ILE A 1 287 ? -16.787 3.495 31.667 1.00 55.62 287 ILE A N 1
ATOM 2202 C CA . ILE A 1 287 ? -17.216 2.686 30.510 1.00 55.62 287 ILE A CA 1
ATOM 2203 C C . ILE A 1 287 ? -18.690 2.959 30.153 1.00 55.62 287 ILE A C 1
ATOM 2205 O O . ILE A 1 287 ? -19.311 2.210 29.394 1.00 55.62 287 ILE A O 1
ATOM 2209 N N . ASN A 1 288 ? -19.243 4.050 30.690 1.00 54.03 288 ASN A N 1
ATOM 2210 C CA . ASN A 1 288 ? -20.542 4.574 30.305 1.00 54.03 288 ASN A CA 1
ATOM 2211 C C . ASN A 1 288 ? -20.464 5.208 28.905 1.00 54.03 288 ASN A C 1
ATOM 2213 O O . ASN A 1 288 ? -19.795 6.220 28.689 1.00 54.03 288 ASN A O 1
ATOM 2217 N N . VAL A 1 289 ? -21.172 4.602 27.958 1.00 59.72 289 VAL A N 1
ATOM 2218 C CA . VAL A 1 289 ? -21.242 4.981 26.541 1.00 59.72 289 VAL A CA 1
ATOM 2219 C C . VAL A 1 289 ? -21.897 6.360 26.361 1.00 59.72 289 VAL A C 1
ATOM 2221 O O . VAL A 1 289 ? -21.581 7.058 25.400 1.00 59.72 289 VAL A O 1
ATOM 2224 N N . ASP A 1 290 ? -22.731 6.809 27.309 1.00 56.69 290 ASP A N 1
ATOM 2225 C CA . ASP A 1 290 ? -23.350 8.146 27.281 1.00 56.69 290 ASP A CA 1
ATOM 2226 C C . ASP A 1 290 ? -22.316 9.296 27.287 1.00 56.69 290 ASP A C 1
ATOM 2228 O O . ASP A 1 290 ? -22.536 10.338 26.666 1.00 56.69 290 ASP A O 1
ATOM 2232 N N . GLU A 1 291 ? -21.166 9.124 27.953 1.00 53.75 291 GLU A N 1
ATOM 2233 C CA . GLU A 1 291 ? -20.131 10.168 28.082 1.00 53.75 291 GLU A CA 1
ATOM 2234 C C . GLU A 1 291 ? -19.252 10.333 26.829 1.00 53.75 291 GLU A C 1
ATOM 2236 O O . GLU A 1 291 ? -18.260 11.071 26.846 1.00 53.75 291 GLU A O 1
ATOM 2241 N N . LEU A 1 292 ? -19.601 9.673 25.723 1.00 57.75 292 LEU A N 1
ATOM 2242 C CA . LEU A 1 292 ? -19.022 9.948 24.407 1.00 57.75 292 LEU A CA 1
ATOM 2243 C C . LEU A 1 292 ? -19.611 11.219 23.763 1.00 57.75 292 LEU A C 1
ATOM 2245 O O . LEU A 1 292 ? -18.959 11.805 22.907 1.00 57.75 292 LEU A O 1
ATOM 2249 N N . ASN A 1 293 ? -20.774 11.700 24.224 1.00 55.06 293 ASN A N 1
ATOM 2250 C CA . ASN A 1 293 ? -21.481 12.847 23.633 1.00 55.06 293 ASN A CA 1
ATOM 2251 C C . ASN A 1 293 ? -21.167 14.224 24.266 1.00 55.06 293 ASN A C 1
ATOM 2253 O O . ASN A 1 293 ? -21.770 15.217 23.864 1.00 55.06 293 ASN A O 1
ATOM 2257 N N . SER A 1 294 ? -20.284 14.318 25.271 1.00 54.41 294 SER A N 1
ATOM 2258 C CA . SER A 1 294 ? -20.140 15.535 26.104 1.00 54.41 294 SER A CA 1
ATOM 2259 C C . SER A 1 294 ? -18.824 16.316 25.975 1.00 54.41 294 SER A C 1
ATOM 2261 O O . SER A 1 294 ? -18.710 17.395 26.560 1.00 54.41 294 SER A O 1
ATOM 2263 N N . LEU A 1 295 ? -17.836 15.839 25.207 1.00 50.91 295 LEU A N 1
ATOM 2264 C CA . LEU A 1 295 ? -16.634 16.632 24.922 1.00 50.91 295 LEU A CA 1
ATOM 2265 C C . LEU A 1 295 ? -16.900 17.622 23.784 1.00 50.91 295 LEU A C 1
ATOM 2267 O O . LEU A 1 295 ? -16.805 17.269 22.612 1.00 50.91 295 LEU A O 1
ATOM 2271 N N . LYS A 1 296 ? -17.172 18.878 24.151 1.00 47.53 296 LYS A N 1
ATOM 2272 C CA . LYS A 1 296 ? -17.038 20.016 23.236 1.00 47.53 296 LYS A CA 1
ATOM 2273 C C . LYS A 1 296 ? -15.571 20.188 22.829 1.00 47.53 296 LYS A C 1
ATOM 2275 O O . LYS A 1 296 ? -14.767 20.675 23.625 1.00 47.53 296 LYS A O 1
ATOM 2280 N N . GLY A 1 297 ? -15.259 19.811 21.592 1.00 44.91 297 GLY A N 1
ATOM 2281 C CA . GLY A 1 297 ? -14.693 20.778 20.650 1.00 44.91 297 GLY A CA 1
ATOM 2282 C C . GLY A 1 297 ? -15.864 21.488 19.989 1.00 44.91 297 GLY A C 1
ATOM 2283 O O . GLY A 1 297 ? -16.711 20.748 19.447 1.00 44.91 297 GLY A O 1
#

Organism: Variovorax paradoxus (NCBI:txid34073)

pLDDT: mean 73.38, std 15.9, range [33.81, 96.69]

InterPro domains:
  IPR001133 NADH-ubiquinone oxidoreductase chain 4L/K [MF_01456] (195-297)
  IPR001457 NADH:ubiquinone/plastoquinone oxidoreductase, chain 6 [PF00499] (19-167)
  IPR039428 NADH-ubiquinone oxidoreductase chain 4L/Mnh complex subunit C1-like [PF00420] (207-297)
  IPR042106 NADH-ubiquinone/plastoquinone oxidoreductase chain 6, subunit NuoJ [G3DSA:1.20.120.1200] (5-169)

Radius of gyration: 32.83 Å; chains: 1; bounding box: 68×67×87 Å

Foldseek 3Di:
DDPLVVLLVVLVVLLVVLCVQLVPDQQNLSSLVSVLSNLLSVLVNCVSVVVPVVSVCSCCPCNPPVSVVVSVVSVVDVDRCPVVCVCVVVCVVVVVVVVVVVVVVVVCDVVVDPPDPDDDVVVVSVVVVVPPRPVVVVVCCCVPPVVVVVVVVVVVVVVVVVVVCVVPPDDDLPDDDDDPVVVVDDDDPPDDDDDDDDDDDDDDDPLVVLLVCLVVQCVVVVFFLVSVLVSVVSNLVSVLVVLVVVCVVVVHCVSVVVSVVSVVVNVVSV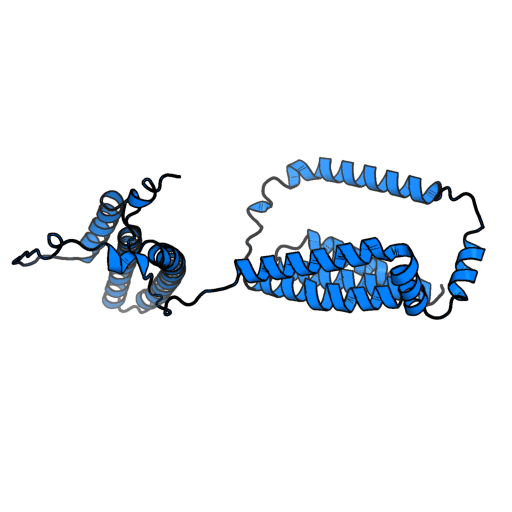VVSCVVVVVVCSPPVGRGNVVVPPDDD

Sequence (297 aa):
MDVKTGFFYLFSVVLLFAAFRVITARNPVHAVLYLMLAFSQAAAVWLLLKAEFLAIALVLVYLGAVMVLFLFVVMMLDLNIDSLRQGFWKHFPLAALIGVVIALEMAYVLMGGFRLQGSAPAEMAQAAAAQGSNTKALGLLLYSEYVYPVQIAAVILVVAMIAAIALTLRQRKDTKFVNVKDQVHVKAAERMSVVKLAATLPPPSLGAMLFALSVIGIFLNRKNLIVLLMCIELMLLAVNMNFVAFSHYLGDMHGQIFVFFILTVAAAESAIGLALLVLLFRNKSNINVDELNSLKG

Secondary structure (DSSP, 8-state):
--HHHHHHHHHHHHHHHHHHHHHH-SSHHHHHHHHHHHHHHHHHHHHHTT-HHHHHHIIIIIIIIIHHHHHHHHHHS----TTTTTTHHHHHHHHHHHHHHHHHHHHHHHHT----SS--HHHHHHHHHHS--HHHHHHHHHHHTSHHHHHHHHHHHHHHHHHHHHHH----S------HHHHSS--TT--------------S-HHHHHHHHHHHHHHH-TTBHHHHHHHHHHHHHHHHHHHHHHHHHHT-THHHHHHHHHHHHHHHHHHHHHHHHHHHHHHHS--BGGGGS----